Protein 1SPP (pdb70)

Organism: Sus scrofa (NCBI:txid9823)

Radius of gyration: 18.27 Å; Cα contacts (8 Å, |Δi|>4): 604; chains: 2; bounding box: 43×52×34 Å

CATH classification: 2.60.120.290

InterPro domains:
  IPR000124 Spermadhesin [PS00985] (30-54)
  IPR000124 Spermadhesin [PS00986] (74-95)
  IPR000859 CUB domain [PF00431] (30-127)
  IPR000859 CUB domain [PS01180] (30-130)
  IPR000859 CUB domain [SM00042] (30-130)
  IPR000859 CUB domain [cd00041] (30-127)
  IPR035914 Spermadhesin, CUB domain superfamily [G3DSA:2.60.120.290] (25-133)
  IPR035914 Spermadhesin, CUB domain superfamily [SSF49854] (27-128)

B-factor: mean 31.68, std 13.02, range [10.6, 122.76]

Nearest PDB structures (foldseek):
  1spp-assembly1_A  TM=1.009E+00  e=3.587E-22  Sus scrofa
  1sfp-assembly1_A-2  TM=9.540E-01  e=2.209E-13  Bos taurus
  1spp-assembly1_B  TM=9.063E-01  e=1.517E-10  Sus scrofa
  7b01-assembly1_A  TM=6.259E-01  e=1.098E-02  Escherichia coli
  7a02-assembly1_A  TM=5.955E-01  e=8.861E-03  Bacillus cereus

Structure (mmCIF, N/CA/C/O backbone):
data_1SPP
#
_entry.id   1SPP
#
_cell.length_a   96.370
_cell.length_b   96.370
_cell.length_c   71.320
_cell.angle_alpha   90.00
_cell.angle_beta   90.00
_cell.angle_gamma   120.00
#
_symmetry.space_group_name_H-M   'P 32 2 1'
#
loop_
_entity.id
_entity.type
_entity.pdbx_description
1 polymer 'MAJOR SEMINAL PLASMA GLYCOPROTEIN PSP-I'
2 polymer 'MAJOR SEMINAL PLASMA GLYCOPROTEIN PSP-II'
3 water water
#
loop_
_atom_site.group_PDB
_atom_site.id
_atom_site.type_symbol
_atom_site.label_atom_id
_atom_site.label_alt_id
_atom_site.label_comp_id
_atom_site.label_asym_id
_atom_site.label_entity_id
_atom_site.label_seq_id
_atom_site.pdbx_PDB_ins_code
_atom_site.Cartn_x
_atom_site.Cartn_y
_atom_site.Cartn_z
_atom_site.occupancy
_atom_site.B_iso_or_equiv
_atom_site.auth_seq_id
_atom_site.auth_comp_id
_atom_site.auth_asym_id
_atom_site.auth_atom_id
_atom_site.pdbx_PDB_model_num
ATOM 1 N N . LEU A 1 1 ? 46.856 42.849 27.125 1.00 25.52 4 LEU A N 1
ATOM 2 C CA . LEU A 1 1 ? 46.625 42.112 28.398 1.00 24.41 4 LEU A CA 1
ATOM 3 C C . LEU A 1 1 ? 47.947 41.706 29.047 1.00 23.54 4 LEU A C 1
ATOM 4 O O . LEU A 1 1 ? 49.005 41.847 28.439 1.00 22.64 4 LEU A O 1
ATOM 12 N N . ASP A 1 2 ? 47.870 41.232 30.290 1.00 24.12 5 ASP A N 1
ATOM 13 C CA . ASP A 1 2 ? 49.025 40.791 31.064 1.00 21.59 5 ASP A CA 1
ATOM 14 C C . ASP A 1 2 ? 49.224 39.289 30.879 1.00 25.10 5 ASP A C 1
ATOM 15 O O . ASP A 1 2 ? 48.257 38.530 30.876 1.00 24.97 5 ASP A O 1
ATOM 21 N N . TYR A 1 3 ? 50.476 38.852 30.807 1.00 25.38 6 TYR A N 1
ATOM 22 C CA . TYR A 1 3 ? 50.781 37.444 30.629 1.00 23.17 6 TYR A CA 1
ATOM 23 C C . TYR A 1 3 ? 51.794 37.025 31.670 1.00 23.23 6 TYR A C 1
ATOM 24 O O . TYR A 1 3 ? 52.721 37.771 31.979 1.00 22.75 6 TYR A O 1
ATOM 35 N N . HIS A 1 4 ? 51.573 35.849 32.250 1.00 25.71 7 HIS A N 1
ATOM 36 C CA . HIS A 1 4 ? 52.444 35.317 33.289 1.00 25.56 7 HIS A CA 1
ATOM 37 C C . HIS A 1 4 ? 52.807 33.870 33.045 1.00 24.27 7 HIS A C 1
ATOM 38 O O . HIS A 1 4 ? 53.414 33.246 33.908 1.00 25.95 7 HIS A O 1
ATOM 48 N N . ALA A 1 5 ? 52.364 33.307 31.925 1.00 22.98 8 ALA A N 1
ATOM 49 C CA . ALA A 1 5 ? 52.671 31.920 31.603 1.00 21.31 8 ALA A CA 1
ATOM 50 C C . ALA A 1 5 ? 54.066 31.779 31.011 1.00 23.38 8 ALA A C 1
ATOM 51 O O . ALA A 1 5 ? 54.706 32.754 30.629 1.00 25.54 8 ALA A O 1
ATOM 54 N N . CYS A 1 6 ? 54.538 30.550 30.923 1.00 24.14 9 CYS A N 1
ATOM 55 C CA . CYS A 1 6 ? 55.851 30.312 30.369 1.00 23.73 9 CYS A CA 1
ATOM 56 C C . CYS A 1 6 ? 55.777 30.146 28.859 1.00 25.77 9 CYS A C 1
ATOM 57 O O . CYS A 1 6 ? 55.657 29.031 28.355 1.00 25.48 9 CYS A O 1
ATOM 61 N N . GLY A 1 7 ? 55.802 31.269 28.144 1.00 25.25 10 GLY A N 1
ATOM 62 C CA . GLY A 1 7 ? 55.766 31.220 26.697 1.00 23.41 10 GLY A CA 1
ATOM 63 C C . GLY A 1 7 ? 54.393 31.115 26.074 1.00 24.97 10 GLY A C 1
ATOM 64 O O . GLY A 1 7 ? 53.375 31.247 26.754 1.00 26.45 10 GLY A O 1
ATOM 66 N N . GLY A 1 8 ? 54.368 30.911 24.763 1.00 24.28 11 GLY A N 1
ATOM 67 C CA . GLY A 1 8 ? 53.110 30.792 24.058 1.00 21.69 11 GLY A CA 1
ATOM 68 C C . GLY A 1 8 ? 53.050 31.692 22.847 1.00 23.65 11 GLY A C 1
ATOM 69 O O . GLY A 1 8 ? 53.950 32.495 22.630 1.00 25.19 11 GLY A O 1
ATOM 71 N N . ARG A 1 9 ? 52.031 31.506 22.018 1.00 23.83 12 ARG A N 1
ATOM 72 C CA . ARG A 1 9 ? 51.848 32.335 20.846 1.00 26.57 12 ARG A CA 1
ATOM 73 C C . ARG A 1 9 ? 50.830 33.369 21.267 1.00 26.23 12 ARG A C 1
ATOM 74 O O . ARG A 1 9 ? 49.667 33.045 21.472 1.00 26.25 12 ARG A O 1
ATOM 88 N N . LEU A 1 10 ? 51.280 34.606 21.430 1.00 24.91 13 LEU A N 1
ATOM 89 C CA . LEU A 1 10 ? 50.418 35.691 21.860 1.00 22.11 13 LEU A CA 1
ATOM 90 C C . LEU A 1 10 ? 50.004 36.567 20.694 1.00 23.71 13 LEU A C 1
ATOM 91 O O . LEU A 1 10 ? 50.773 36.771 19.765 1.00 29.27 13 LEU A O 1
ATOM 97 N N . THR A 1 11 ? 48.774 37.052 20.728 1.00 24.11 14 THR A N 1
ATOM 98 C CA . THR A 1 11 ? 48.248 37.935 19.688 1.00 27.90 14 THR A CA 1
ATOM 99 C C . THR A 1 11 ? 47.581 39.037 20.519 1.00 27.02 14 THR A C 1
ATOM 100 O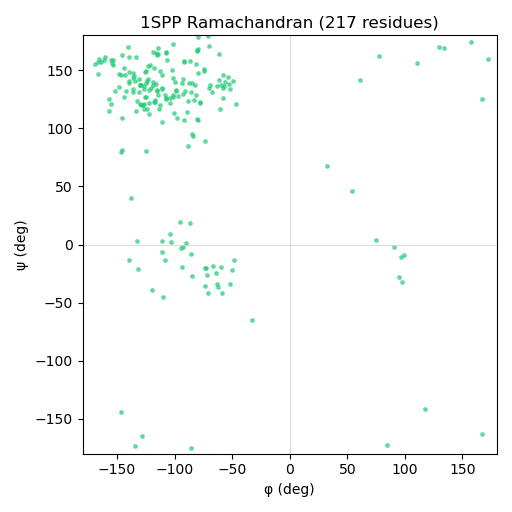 O . THR A 1 11 ? 46.608 38.776 21.223 1.00 31.60 14 THR A O 1
ATOM 106 N N . ASP A 1 12 ? 48.092 40.259 20.451 1.00 25.66 15 ASP A N 1
ATOM 107 C CA . ASP A 1 12 ? 47.552 41.334 21.271 1.00 21.33 15 ASP A CA 1
ATOM 108 C C . ASP A 1 12 ? 48.076 42.663 20.770 1.00 23.60 15 ASP A C 1
ATOM 109 O O . ASP A 1 12 ? 49.206 42.746 20.299 1.00 26.80 15 ASP A O 1
ATOM 115 N N . ASP A 1 13 ? 47.262 43.704 20.876 1.00 21.78 16 ASP A N 1
ATOM 116 C CA . ASP A 1 13 ? 47.686 45.022 20.439 1.00 20.70 16 ASP A CA 1
ATOM 117 C C . ASP A 1 13 ? 48.680 45.603 21.417 1.00 20.91 16 ASP A C 1
ATOM 118 O O . ASP A 1 13 ? 49.596 46.312 21.024 1.00 22.89 16 ASP A O 1
ATOM 124 N N . TYR A 1 14 ? 48.471 45.318 22.696 1.00 18.85 17 TYR A N 1
ATOM 125 C CA . TYR A 1 14 ? 49.319 45.809 23.765 1.00 17.52 17 TYR A CA 1
ATOM 126 C C . TYR A 1 14 ? 49.374 44.729 24.826 1.00 17.66 17 TYR A C 1
ATOM 127 O O . TYR A 1 14 ? 48.384 44.489 25.524 1.00 17.18 17 TYR A O 1
ATOM 138 N N . GLY A 1 15 ? 50.524 44.079 24.950 1.00 15.89 18 GLY A N 1
ATOM 139 C CA . GLY A 1 15 ? 50.672 43.029 25.945 1.00 16.61 18 GLY A CA 1
ATOM 140 C C . GLY A 1 15 ? 51.858 43.269 26.858 1.00 17.74 18 GLY A C 1
ATOM 141 O O . GLY A 1 15 ? 52.833 43.892 26.449 1.00 20.85 18 GLY A O 1
ATOM 143 N N . THR A 1 16 ? 51.754 42.838 28.110 1.00 17.39 19 THR A N 1
ATOM 144 C CA . THR A 1 16 ? 52.846 42.992 29.061 1.00 17.16 19 THR A CA 1
ATOM 145 C C . THR A 1 16 ? 53.133 41.611 29.633 1.00 17.44 19 THR A C 1
ATOM 146 O O . THR A 1 16 ? 52.266 40.974 30.227 1.00 21.82 19 THR A O 1
ATOM 152 N N . ILE A 1 17 ? 54.333 41.123 29.366 1.00 17.29 20 ILE A N 1
ATOM 153 C CA . ILE A 1 17 ? 54.774 39.825 29.828 1.00 16.74 20 ILE A CA 1
ATOM 154 C C . ILE A 1 17 ? 55.487 40.039 31.144 1.00 18.13 20 ILE A C 1
ATOM 155 O O . ILE A 1 17 ? 56.348 40.910 31.243 1.00 19.32 20 ILE A O 1
ATOM 161 N N . PHE A 1 18 ? 55.106 39.270 32.160 1.00 22.69 21 PHE A N 1
ATOM 162 C CA . PHE A 1 18 ? 55.727 39.366 33.480 1.00 21.08 21 PHE A CA 1
ATOM 163 C C . PHE A 1 18 ? 56.446 38.078 33.813 1.00 24.34 21 PHE A C 1
ATOM 164 O O . PHE A 1 18 ? 56.189 37.036 33.203 1.00 27.95 21 PHE A O 1
ATOM 173 N N . THR A 1 19 ? 57.323 38.153 34.808 1.00 22.47 22 THR A N 1
ATOM 174 C CA . THR A 1 19 ? 58.095 37.011 35.270 1.00 21.51 22 THR A CA 1
ATOM 175 C C . THR A 1 19 ? 57.262 35.735 35.472 1.00 22.50 22 THR A C 1
ATOM 176 O O . THR A 1 19 ? 56.290 35.728 36.235 1.00 23.32 22 THR A O 1
ATOM 182 N N . TYR A 1 20 ? 57.615 34.674 34.754 1.00 23.18 23 TYR A N 1
ATOM 183 C CA . TYR A 1 20 ? 56.942 33.398 34.927 1.00 22.52 23 TYR A CA 1
ATOM 184 C C . TYR A 1 20 ? 57.640 32.844 36.160 1.00 23.70 23 TYR A C 1
ATOM 185 O O . TYR A 1 20 ? 58.869 32.812 36.209 1.00 22.91 23 TYR A O 1
ATOM 196 N N . LYS A 1 21 ? 56.869 32.421 37.157 1.00 26.37 24 LYS A N 1
ATOM 197 C CA . LYS A 1 21 ? 57.453 31.911 38.397 1.00 29.62 24 LYS A CA 1
ATOM 198 C C . LYS A 1 21 ? 57.458 30.392 38.583 1.00 29.54 24 LYS A C 1
ATOM 199 O O . LYS A 1 21 ? 57.915 29.897 39.617 1.00 29.61 24 LYS A O 1
ATOM 209 N N . GLY A 1 22 ? 56.963 29.669 37.579 1.00 28.19 25 GLY A N 1
ATOM 210 C CA . GLY A 1 22 ? 56.915 28.222 37.630 1.00 26.39 25 GLY A CA 1
ATOM 211 C C . GLY A 1 22 ? 58.279 27.560 37.517 1.00 27.27 25 GLY A C 1
ATOM 212 O O . GLY A 1 22 ? 59.288 28.247 37.325 1.00 27.22 25 GLY A O 1
ATOM 214 N N . PRO A 1 23 ? 58.329 26.215 37.573 1.00 26.56 26 PRO A N 1
ATOM 215 C CA . PRO A 1 23 ? 59.543 25.393 37.496 1.00 26.06 26 PRO A CA 1
ATOM 216 C C . PRO A 1 23 ? 60.336 25.344 36.199 1.00 27.14 26 PRO A C 1
ATOM 217 O O . PRO A 1 23 ? 61.486 24.909 36.224 1.00 30.30 26 PRO A O 1
ATOM 221 N N . LYS A 1 24 ? 59.738 25.737 35.071 1.00 26.70 27 LYS A N 1
ATOM 222 C CA . LYS A 1 24 ? 60.460 25.736 33.795 1.00 22.89 27 LYS A CA 1
ATOM 223 C C . LYS A 1 24 ? 61.549 26.815 33.781 1.00 23.99 27 LYS A C 1
ATOM 224 O O . LYS A 1 24 ? 61.311 27.944 34.204 1.00 25.19 27 LYS A O 1
ATOM 234 N N . THR A 1 25 ? 62.729 26.467 33.272 1.00 24.00 28 THR A N 1
ATOM 235 C CA . THR A 1 25 ? 63.868 27.385 33.209 1.00 26.11 28 THR A CA 1
ATOM 236 C C . THR A 1 25 ? 64.029 28.149 31.882 1.00 28.01 28 THR A C 1
ATOM 237 O O . THR A 1 25 ? 64.929 28.984 31.752 1.00 29.94 28 THR A O 1
ATOM 243 N N . GLU A 1 26 ? 63.164 27.867 30.908 1.00 26.09 29 GLU A N 1
ATOM 244 C CA . GLU A 1 26 ? 63.229 28.518 29.611 1.00 24.80 29 GLU A CA 1
ATOM 245 C C . GLU A 1 26 ? 61.821 28.740 29.097 1.00 26.84 29 GLU A C 1
ATOM 246 O O . GLU A 1 26 ? 61.031 27.795 29.045 1.00 28.29 29 GLU A O 1
ATOM 253 N N . CYS A 1 27 ? 61.503 29.979 28.720 1.00 26.52 30 CYS A N 1
ATOM 254 C CA . CYS A 1 27 ? 60.174 30.328 28.206 1.00 22.11 30 CYS A CA 1
ATOM 255 C C . CYS A 1 27 ? 60.347 31.097 26.919 1.00 21.51 30 CYS A C 1
ATOM 256 O O . CYS A 1 27 ? 61.234 31.941 26.818 1.00 25.08 30 CYS A O 1
ATOM 260 N N . VAL A 1 28 ? 59.537 30.778 25.919 1.00 20.91 31 VAL A N 1
ATOM 261 C CA . VAL A 1 28 ? 59.633 31.452 24.635 1.00 23.36 31 VAL A CA 1
ATOM 262 C C . VAL A 1 28 ? 58.246 31.922 24.196 1.00 21.80 31 VAL A C 1
ATOM 263 O O . VAL A 1 28 ? 57.301 31.136 24.136 1.00 24.53 31 VAL A O 1
ATOM 268 N N . TRP A 1 29 ? 58.106 33.226 23.995 1.00 20.45 32 TRP A N 1
ATOM 269 C CA . TRP A 1 29 ? 56.841 33.820 23.586 1.00 19.46 32 TRP A CA 1
ATOM 270 C C . TRP A 1 29 ? 56.951 34.235 22.132 1.00 24.77 32 TRP A C 1
ATOM 271 O O . TRP A 1 29 ? 57.889 34.946 21.763 1.00 26.82 32 TRP A O 1
ATOM 284 N N . THR A 1 30 ? 56.020 33.772 21.302 1.00 26.42 33 THR A N 1
ATOM 285 C CA . THR A 1 30 ? 55.998 34.127 19.886 1.00 25.80 33 THR A CA 1
ATOM 286 C C . THR A 1 30 ? 54.872 35.140 19.758 1.00 27.80 33 THR A C 1
ATOM 287 O O . THR A 1 30 ? 53.725 34.856 20.100 1.00 30.57 33 THR A O 1
ATOM 293 N N . LEU A 1 31 ? 55.207 36.324 19.270 1.00 27.87 34 LEU A N 1
ATOM 294 C CA . LEU A 1 31 ? 54.249 37.407 19.160 1.00 24.24 34 LEU A CA 1
ATOM 295 C C . LEU A 1 31 ? 53.700 37.525 17.756 1.00 26.50 34 LEU A C 1
ATOM 296 O O . LEU A 1 31 ? 54.446 37.497 16.783 1.00 26.43 34 LEU A O 1
ATOM 302 N N . GLN A 1 32 ? 52.382 37.621 17.660 1.00 27.54 35 GLN A N 1
ATOM 303 C CA . GLN A 1 32 ? 51.705 37.731 16.382 1.00 29.46 35 GLN A CA 1
ATOM 304 C C . GLN A 1 32 ? 50.961 39.041 16.293 1.00 27.48 35 GLN A C 1
ATOM 305 O O . GLN A 1 32 ? 50.441 39.547 17.285 1.00 27.55 35 GLN A O 1
ATOM 314 N N . VAL A 1 33 ? 50.816 39.519 15.068 1.00 27.75 36 VAL A N 1
ATOM 315 C CA . VAL A 1 33 ? 50.146 40.771 14.799 1.00 25.90 36 VAL A CA 1
ATOM 316 C C . VAL A 1 33 ? 49.650 40.646 13.362 1.00 28.48 36 VAL A C 1
ATOM 317 O O . VAL A 1 33 ? 50.106 39.769 12.621 1.00 28.57 36 VAL A O 1
ATOM 322 N N . ASP A 1 34 ? 48.654 41.451 13.007 1.00 30.58 37 ASP A N 1
ATOM 323 C CA . ASP A 1 34 ? 48.105 41.498 11.653 1.00 30.36 37 ASP A CA 1
ATOM 324 C C . ASP A 1 34 ? 49.333 41.926 10.854 1.00 32.64 37 ASP A C 1
ATOM 325 O O . ASP A 1 34 ? 49.861 43.014 11.050 1.00 35.00 37 ASP A O 1
ATOM 331 N N . PRO A 1 35 ? 49.801 41.077 9.939 1.00 35.50 38 PRO A N 1
ATOM 332 C CA . PRO A 1 35 ? 50.981 41.326 9.098 1.00 34.62 38 PRO A CA 1
ATOM 333 C C . PRO A 1 35 ? 51.075 42.679 8.394 1.00 33.74 38 PRO A C 1
ATOM 334 O O . PRO A 1 35 ? 52.120 43.036 7.850 1.00 35.77 38 PRO A O 1
ATOM 338 N N . LYS A 1 36 ? 49.976 43.414 8.371 1.00 31.47 39 LYS A N 1
ATOM 339 C CA . LYS A 1 36 ? 49.954 44.715 7.738 1.00 32.04 39 LYS A CA 1
ATOM 340 C C . LYS A 1 36 ? 50.737 45.679 8.629 1.00 33.75 39 LYS A C 1
ATOM 341 O O . LYS A 1 36 ? 51.208 46.711 8.168 1.00 39.35 39 LYS A O 1
ATOM 351 N N . TYR A 1 37 ? 50.890 45.321 9.902 1.00 31.42 40 TYR A N 1
ATOM 352 C CA . TYR A 1 37 ? 51.585 46.151 10.872 1.00 26.33 40 TYR A CA 1
ATOM 353 C C . TYR A 1 37 ? 52.840 45.493 11.403 1.00 26.63 40 TYR A C 1
ATOM 354 O O . TYR A 1 37 ? 53.035 44.284 11.250 1.00 27.49 40 TYR A O 1
ATOM 365 N N . LYS A 1 38 ? 53.686 46.299 12.038 1.00 25.95 41 LYS A N 1
ATOM 366 C CA . LYS A 1 38 ? 54.926 45.827 12.649 1.00 24.79 41 LYS A CA 1
ATOM 367 C C . LYS A 1 38 ? 54.742 45.820 14.169 1.00 23.53 41 LYS A C 1
ATOM 368 O O . LYS A 1 38 ? 53.815 46.457 14.686 1.00 22.27 41 LYS A O 1
ATOM 378 N N . LEU A 1 39 ? 55.568 45.035 14.864 1.00 21.33 42 LEU A N 1
ATOM 379 C CA . LEU A 1 39 ? 55.545 44.932 16.320 1.00 23.26 42 LEU A CA 1
ATOM 380 C C . LEU A 1 39 ? 56.634 45.784 16.920 1.00 22.83 42 LEU A C 1
ATOM 381 O O . LEU A 1 39 ? 57.756 45.792 16.434 1.00 25.72 42 LEU A O 1
ATOM 387 N N . LEU A 1 40 ? 56.312 46.442 18.021 1.00 22.96 43 LEU A N 1
ATOM 388 C CA . LEU A 1 40 ? 57.267 47.261 18.746 1.00 21.44 43 LEU A CA 1
ATOM 389 C C . LEU A 1 40 ? 57.468 46.546 20.089 1.00 21.12 43 LEU A C 1
ATOM 390 O O . LEU A 1 40 ? 56.508 46.312 20.820 1.00 22.51 43 LEU A O 1
ATOM 396 N N . VAL A 1 41 ? 58.681 46.077 20.354 1.00 21.08 44 VAL A N 1
ATOM 397 C CA . VAL A 1 41 ? 58.984 45.399 21.615 1.00 18.45 44 VAL A CA 1
ATOM 398 C C . VAL A 1 41 ? 59.855 46.333 22.470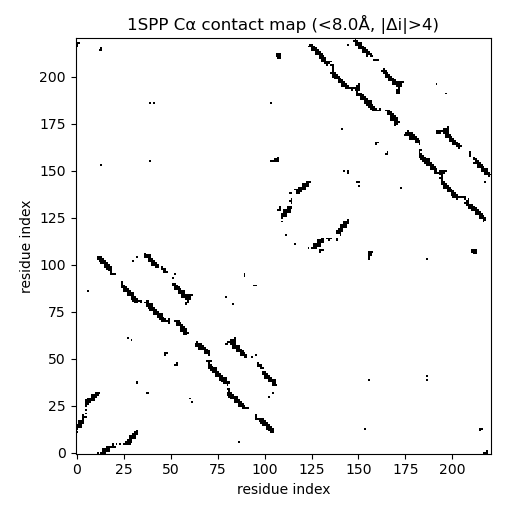 1.00 19.11 44 VAL A C 1
ATOM 399 O O . VAL A 1 41 ? 60.858 46.883 21.992 1.00 18.60 44 VAL A O 1
ATOM 404 N N . SER A 1 42 ? 59.437 46.535 23.717 1.00 15.26 45 SER A N 1
ATOM 405 C CA . SER A 1 42 ? 60.126 47.394 24.653 1.00 12.83 45 SER A CA 1
ATOM 406 C C . SER A 1 42 ? 60.444 46.662 25.939 1.00 15.74 45 SER A C 1
ATOM 407 O O . SER A 1 42 ? 59.577 46.066 26.570 1.00 18.45 45 SER A O 1
ATOM 412 N N . ILE A 1 43 ? 61.711 46.698 26.316 1.00 16.72 46 ILE A N 1
ATOM 413 C CA . ILE A 1 43 ? 62.179 46.059 27.528 1.00 15.13 46 ILE A CA 1
ATOM 414 C C . ILE A 1 43 ? 62.880 47.158 28.303 1.00 17.82 46 ILE A C 1
ATOM 415 O O . ILE A 1 43 ? 64.093 47.326 28.197 1.00 18.96 46 ILE A O 1
ATOM 421 N N . PRO A 1 44 ? 62.103 48.001 28.999 1.00 19.50 47 PRO A N 1
ATOM 422 C CA . PRO A 1 44 ? 62.676 49.098 29.776 1.00 23.81 47 PRO A CA 1
ATOM 423 C C . PRO A 1 44 ? 63.321 48.614 31.054 1.00 27.21 47 PRO A C 1
ATOM 424 O O . PRO A 1 44 ? 62.921 47.594 31.613 1.00 31.61 47 PRO A O 1
ATOM 428 N N . THR A 1 45 ? 64.355 49.324 31.478 1.00 29.18 48 THR A N 1
ATOM 429 C CA . THR A 1 45 ? 65.062 49.028 32.718 1.00 35.28 48 THR A CA 1
ATOM 430 C C . THR A 1 45 ? 65.132 47.542 33.117 1.00 34.13 48 THR A C 1
ATOM 431 O O . THR A 1 45 ? 64.502 47.109 34.084 1.00 37.93 48 THR A O 1
ATOM 437 N N . LEU A 1 46 ? 65.867 46.762 32.341 1.00 31.64 49 LEU A N 1
ATOM 438 C CA . LEU A 1 46 ? 66.037 45.347 32.618 1.00 28.94 49 LEU A CA 1
ATOM 439 C C . LEU A 1 46 ? 67.147 45.174 33.681 1.00 29.27 49 LEU A C 1
ATOM 440 O O . LEU A 1 46 ? 68.181 45.856 33.635 1.00 26.75 49 LEU A O 1
ATOM 446 N N . ASN A 1 47 ? 66.927 44.288 34.646 1.00 28.86 50 ASN A N 1
ATOM 447 C CA . ASN A 1 47 ? 67.922 44.044 35.687 1.00 30.14 50 ASN A CA 1
ATOM 448 C C . ASN A 1 47 ? 67.912 42.594 36.153 1.00 30.16 50 ASN A C 1
ATOM 449 O O . ASN A 1 47 ? 67.347 42.265 37.200 1.00 31.97 50 ASN A O 1
ATOM 457 N N . LEU A 1 48 ? 68.539 41.730 35.371 1.00 26.05 51 LEU A N 1
ATOM 458 C CA . LEU A 1 48 ? 68.606 40.313 35.684 1.00 26.74 51 LEU A CA 1
ATOM 459 C C . LEU A 1 48 ? 69.981 40.010 36.266 1.00 26.36 51 LEU A C 1
ATOM 460 O O . LEU A 1 48 ? 70.844 40.888 36.309 1.00 27.84 51 LEU A O 1
ATOM 466 N N . THR A 1 49 ? 70.172 38.783 36.748 1.00 27.05 52 THR A N 1
ATOM 467 C CA . THR A 1 49 ? 71.467 38.370 37.285 1.00 26.00 52 THR A CA 1
ATOM 468 C C . THR A 1 49 ? 72.304 37.904 36.105 1.00 24.21 52 THR A C 1
ATOM 469 O O . THR A 1 49 ? 72.171 36.768 35.638 1.00 23.88 52 THR A O 1
ATOM 475 N N . CYS A 1 50 ? 73.113 38.814 35.580 1.00 26.77 53 CYS A N 1
ATOM 476 C CA . CYS A 1 50 ? 73.984 38.505 34.459 1.00 26.90 53 CYS A CA 1
ATOM 477 C C . CYS A 1 50 ? 74.785 37.256 34.787 1.00 27.13 53 CYS A C 1
ATOM 478 O O . CYS A 1 50 ? 75.284 37.098 35.901 1.00 32.11 53 CYS A O 1
ATOM 482 N N . GLY A 1 51 ? 74.857 36.336 33.841 1.00 27.51 54 GLY A N 1
ATOM 483 C CA . GLY A 1 51 ? 75.584 35.116 34.099 1.00 28.06 54 GLY A CA 1
ATOM 484 C C . GLY A 1 51 ? 74.645 34.001 34.508 1.00 31.28 54 GLY A C 1
ATOM 485 O O . GLY A 1 51 ? 74.925 32.845 34.215 1.00 35.76 54 GLY A O 1
ATOM 487 N N . LYS A 1 52 ? 73.546 34.325 35.187 1.00 30.77 55 LYS A N 1
ATOM 488 C CA . LYS A 1 52 ? 72.594 33.294 35.585 1.00 29.71 55 LYS A CA 1
ATOM 489 C C . LYS A 1 52 ? 71.290 33.337 34.799 1.00 28.09 55 LYS A C 1
ATOM 490 O O . LYS A 1 52 ? 70.495 32.401 34.874 1.00 28.94 55 LYS A O 1
ATOM 500 N N . GLU A 1 53 ? 71.052 34.420 34.063 1.00 26.39 56 GLU A N 1
ATOM 501 C CA . GLU A 1 53 ? 69.819 34.542 33.286 1.00 24.44 56 GLU A CA 1
ATOM 502 C C . GLU A 1 53 ? 69.881 35.633 32.215 1.00 24.31 56 GLU A C 1
ATOM 503 O O . GLU A 1 53 ? 70.693 36.556 32.307 1.00 25.04 56 GLU A O 1
ATOM 510 N N . TYR A 1 54 ? 69.037 35.513 31.190 1.00 21.22 57 TYR A N 1
ATOM 511 C CA . TYR A 1 54 ? 69.018 36.484 30.104 1.00 21.12 57 TYR A CA 1
ATOM 512 C C . TYR A 1 54 ? 67.728 36.444 29.310 1.00 20.93 57 TYR A C 1
ATOM 513 O O . TYR A 1 54 ? 66.986 35.456 29.372 1.00 20.02 57 TYR A O 1
ATOM 524 N N . VAL A 1 55 ? 67.488 37.534 28.575 1.00 20.53 58 VAL A N 1
ATOM 525 C CA . VAL A 1 55 ? 66.338 37.704 27.687 1.00 16.99 58 VAL A CA 1
ATOM 526 C C . VAL A 1 55 ? 66.992 37.804 26.313 1.00 17.59 58 VAL A C 1
ATOM 527 O O . VAL A 1 55 ? 68.000 38.492 26.141 1.00 18.04 58 VAL A O 1
ATOM 532 N N . GLU A 1 56 ? 66.447 37.068 25.358 1.00 15.38 59 GLU A N 1
ATOM 533 C CA . GLU A 1 56 ? 66.966 37.037 24.014 1.00 17.89 59 GLU A CA 1
ATOM 534 C C . GLU A 1 56 ? 65.841 37.362 23.043 1.00 19.34 59 GLU A C 1
ATOM 535 O O . GLU A 1 56 ? 64.715 36.911 23.232 1.00 20.80 59 GLU A O 1
ATOM 542 N N . VAL A 1 57 ? 66.134 38.202 22.054 1.00 20.82 60 VAL A N 1
ATOM 543 C CA . VAL A 1 57 ? 65.161 38.608 21.033 1.00 20.97 60 VAL A CA 1
ATOM 544 C C . VAL A 1 57 ? 65.518 37.928 19.703 1.00 21.28 60 VAL A C 1
ATOM 545 O O . VAL A 1 57 ? 66.656 38.032 19.233 1.00 19.50 60 VAL A O 1
ATOM 550 N N . LEU A 1 58 ? 64.562 37.206 19.121 1.00 22.53 61 LEU A N 1
ATOM 551 C CA . LEU A 1 58 ? 64.777 36.513 17.846 1.00 24.02 61 LEU A CA 1
ATOM 552 C C . LEU A 1 58 ? 63.967 37.154 16.719 1.00 22.59 61 LEU A C 1
ATOM 553 O O . LEU A 1 58 ? 62.849 37.627 16.914 1.00 21.49 61 LEU A O 1
ATOM 559 N N . GLU A 1 59 ? 64.538 37.147 15.528 1.00 25.81 62 GLU A N 1
ATOM 560 C CA . GLU A 1 59 ? 63.897 37.739 14.374 1.00 29.66 62 GLU A CA 1
ATOM 561 C C . GLU A 1 59 ? 62.585 37.045 14.004 1.00 30.34 62 GLU A C 1
ATOM 562 O O . GLU A 1 59 ? 61.644 37.684 13.532 1.00 33.59 62 GLU A O 1
ATOM 569 N N . GLY A 1 60 ? 62.521 35.742 14.217 1.00 29.84 63 GLY A N 1
ATOM 570 C CA . GLY A 1 60 ? 61.323 35.008 13.885 1.00 30.23 63 GLY A CA 1
ATOM 571 C C . GLY A 1 60 ?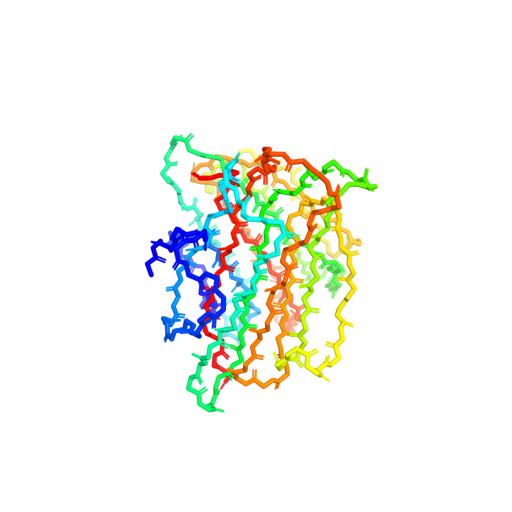 61.162 33.898 14.888 1.00 34.34 63 GLY A C 1
ATOM 572 O O . GLY A 1 60 ? 61.532 34.058 16.050 1.00 36.12 63 GLY A O 1
ATOM 574 N N . ALA A 1 61 ? 60.663 32.756 14.432 1.00 39.72 64 ALA A N 1
ATOM 575 C CA . ALA A 1 61 ? 60.452 31.607 15.303 1.00 42.27 64 ALA A CA 1
ATOM 576 C C . ALA A 1 61 ? 61.768 31.130 15.908 1.00 43.18 64 ALA A C 1
ATOM 577 O O . ALA A 1 61 ? 62.849 31.518 15.455 1.00 44.27 64 ALA A O 1
ATOM 580 N N . PRO A 1 62 ? 61.698 30.311 16.967 1.00 42.94 65 PRO A N 1
ATOM 581 C CA . PRO A 1 62 ? 62.926 29.814 17.592 1.00 43.88 65 PRO A CA 1
ATOM 582 C C . PRO A 1 62 ? 63.824 29.181 16.534 1.00 45.13 65 PRO A C 1
ATOM 583 O O . PRO A 1 62 ? 63.355 28.493 15.627 1.00 46.72 65 PRO A O 1
ATOM 587 N N . GLY A 1 63 ? 65.114 29.448 16.627 1.00 48.03 66 GLY A N 1
ATOM 588 C CA . GLY A 1 63 ? 66.025 28.920 15.636 1.00 45.68 66 GLY A CA 1
ATOM 589 C C . GLY A 1 63 ? 66.286 29.981 14.580 1.00 47.16 66 GLY A C 1
ATOM 590 O O . GLY A 1 63 ? 67.164 29.812 13.731 1.00 50.52 66 GLY A O 1
ATOM 592 N N . SER A 1 64 ? 65.514 31.065 14.599 1.00 43.21 67 SER A N 1
ATOM 593 C CA . SER A 1 64 ? 65.731 32.133 13.640 1.00 37.37 67 SER A CA 1
ATOM 594 C C . SER A 1 64 ? 66.905 32.985 14.128 1.00 35.97 67 SER A C 1
ATOM 595 O O . SER A 1 64 ? 67.482 32.731 15.191 1.00 35.34 67 SER A O 1
ATOM 600 N N . LYS A 1 65 ? 67.254 33.994 13.344 1.00 34.59 68 LYS A N 1
ATOM 601 C CA . LYS A 1 65 ? 68.352 34.880 13.677 1.00 32.09 68 LYS A CA 1
ATOM 602 C C . LYS A 1 65 ? 68.167 35.575 15.033 1.00 28.76 68 LYS A C 1
ATOM 603 O O . LYS A 1 65 ? 67.141 36.194 15.296 1.00 27.84 68 LYS A O 1
ATOM 613 N N . SER A 1 66 ? 69.163 35.432 15.895 1.00 25.64 69 SER A N 1
ATOM 614 C CA . SER A 1 66 ? 69.150 36.052 17.205 1.00 25.10 69 SER A CA 1
ATOM 615 C C . SER A 1 66 ? 69.634 37.490 17.066 1.00 25.22 69 SER A C 1
ATOM 616 O O . SER A 1 66 ? 70.712 37.747 16.540 1.00 29.97 69 SER A O 1
ATOM 621 N N . LEU A 1 67 ? 68.819 38.423 17.531 1.00 23.68 70 LEU A N 1
ATOM 622 C CA . LEU A 1 67 ? 69.149 39.827 17.467 1.00 19.34 70 LEU A CA 1
ATOM 623 C C . LEU A 1 67 ? 70.008 40.300 18.637 1.00 18.12 70 LEU A C 1
ATOM 624 O O . LEU A 1 67 ? 70.753 41.275 18.499 1.00 19.86 70 LEU A O 1
ATOM 630 N N . GLY A 1 68 ? 69.902 39.626 19.7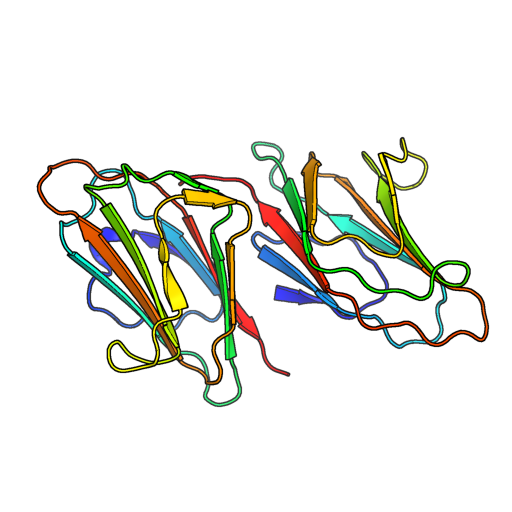83 1.00 19.12 71 GLY A N 1
ATOM 631 C CA . GLY A 1 68 ? 70.682 40.003 20.954 1.00 16.33 71 GLY A CA 1
ATOM 632 C C . GLY A 1 68 ? 70.276 39.242 22.201 1.00 17.31 71 GLY A C 1
ATOM 633 O O . GLY A 1 68 ? 69.192 38.675 22.225 1.00 18.74 71 GLY A O 1
ATOM 635 N N . LYS A 1 69 ? 71.162 39.199 23.200 1.00 18.75 72 LYS A N 1
ATOM 636 C CA . LYS A 1 69 ? 70.949 38.533 24.496 1.00 19.29 72 LYS A CA 1
ATOM 637 C C . LYS A 1 69 ? 71.358 39.555 25.528 1.00 20.81 72 LYS A C 1
ATOM 638 O O . LYS A 1 69 ? 72.437 40.126 25.409 1.00 22.64 72 LYS A O 1
ATOM 648 N N . PHE A 1 70 ? 70.533 39.785 26.544 1.00 24.68 73 PHE A N 1
ATOM 649 C CA . PHE A 1 70 ? 70.874 40.772 27.574 1.00 25.53 73 PHE A CA 1
ATOM 650 C C . PHE A 1 70 ? 70.387 40.393 28.959 1.00 24.30 73 PHE A C 1
ATOM 651 O O . PHE A 1 70 ? 69.534 39.515 29.117 1.00 24.34 73 PHE A O 1
ATOM 660 N N . CYS A 1 71 ? 70.959 41.053 29.962 1.00 23.91 74 CYS A N 1
ATOM 661 C CA . CYS A 1 71 ? 70.581 40.852 31.356 1.00 22.91 74 CYS A CA 1
ATOM 662 C C . CYS A 1 71 ? 70.348 42.208 32.035 1.00 22.94 74 CYS A C 1
ATOM 663 O O . CYS A 1 71 ? 69.642 42.280 33.029 1.00 22.72 74 CYS A O 1
ATOM 667 N N . GLU A 1 72 ? 70.908 43.277 31.465 1.00 26.54 75 GLU A N 1
ATOM 668 C CA . GLU A 1 72 ? 70.726 44.658 31.952 1.00 34.18 75 GLU A CA 1
ATOM 669 C C . GLU A 1 72 ? 70.671 45.610 30.741 1.00 40.19 75 GLU A C 1
ATOM 670 O O . GLU A 1 72 ? 71.245 45.306 29.686 1.00 45.24 75 GLU A O 1
ATOM 677 N N . GLY A 1 73 ? 69.968 46.738 30.878 1.00 40.63 76 GLY A N 1
ATOM 678 C CA . GLY A 1 73 ? 69.852 47.699 29.788 1.00 36.95 76 GLY A CA 1
ATOM 679 C C . GLY A 1 73 ? 68.760 48.688 30.122 1.00 36.98 76 GLY A C 1
ATOM 680 O O . GLY A 1 73 ? 67.630 48.285 30.394 1.00 38.53 76 GLY A O 1
ATOM 682 N N . LEU A 1 74 ? 69.090 49.978 30.103 1.00 38.01 77 LEU A N 1
ATOM 683 C CA . LEU A 1 74 ? 68.132 51.043 30.446 1.00 35.01 77 LEU A CA 1
ATOM 684 C C . LEU A 1 74 ? 66.907 51.013 29.547 1.00 31.95 77 LEU A C 1
ATOM 685 O O . LEU A 1 74 ? 65.771 51.147 30.005 1.00 29.29 77 LEU A O 1
ATOM 691 N N . SER A 1 75 ? 67.143 50.795 28.268 1.00 28.16 78 SER A N 1
ATOM 692 C CA . SER A 1 75 ? 66.059 50.738 27.331 1.00 28.87 78 SER A CA 1
ATOM 693 C C . SER A 1 75 ? 66.487 49.952 26.115 1.00 28.71 78 SER A C 1
ATOM 694 O O . SER A 1 75 ? 67.544 50.208 25.541 1.00 30.54 78 SER A O 1
ATOM 699 N N . ILE A 1 76 ? 65.708 48.932 25.790 1.00 26.41 79 ILE A N 1
ATOM 700 C CA . ILE A 1 76 ? 65.954 48.141 24.607 1.00 23.10 79 ILE A CA 1
ATOM 701 C C . ILE A 1 76 ? 64.671 48.255 23.816 1.00 22.60 79 ILE A C 1
ATOM 702 O O . ILE A 1 76 ? 63.598 47.965 24.330 1.00 24.51 79 ILE A O 1
ATOM 708 N N . LEU A 1 77 ? 64.764 48.746 22.593 1.00 20.82 80 LEU A N 1
ATOM 709 C CA . LEU A 1 77 ? 63.581 48.893 21.781 1.00 21.38 80 LEU A CA 1
ATOM 710 C C . LEU A 1 77 ? 63.822 48.190 20.478 1.00 20.36 80 LEU A C 1
ATOM 711 O O . LEU A 1 77 ? 64.884 48.342 19.876 1.00 22.17 80 LEU A O 1
ATOM 717 N N . ASN A 1 78 ? 62.842 47.406 20.049 1.00 21.80 81 ASN A N 1
ATOM 718 C CA . ASN A 1 78 ? 62.931 46.674 18.794 1.00 23.99 81 ASN A CA 1
ATOM 719 C C . ASN A 1 78 ? 61.631 46.783 18.019 1.00 24.09 81 ASN A C 1
ATOM 720 O O . ASN A 1 78 ? 60.570 46.920 18.608 1.00 26.12 81 ASN A O 1
ATOM 728 N N . ARG A 1 79 ? 61.731 46.790 16.694 1.00 26.16 82 ARG A N 1
ATOM 729 C CA . ARG A 1 79 ? 60.567 46.833 15.813 1.00 26.69 82 ARG A CA 1
ATOM 730 C C . ARG A 1 79 ? 60.714 45.604 14.919 1.00 26.04 82 ARG A C 1
ATOM 731 O O . ARG A 1 79 ? 61.713 45.461 14.232 1.00 28.20 82 ARG A O 1
ATOM 745 N N . GLY A 1 80 ? 59.783 44.666 15.010 1.00 27.08 83 GLY A N 1
ATOM 746 C CA . GLY A 1 80 ? 59.878 43.471 14.201 1.00 28.01 83 GLY A CA 1
ATOM 747 C C . GLY A 1 80 ? 58.562 43.127 13.550 1.00 30.65 83 GLY A C 1
ATOM 748 O O . GLY A 1 80 ? 57.609 43.884 13.660 1.00 31.81 83 GLY A O 1
ATOM 750 N N . SER A 1 81 ? 58.500 41.973 12.896 1.00 31.63 84 SER A N 1
ATOM 751 C CA . SER A 1 81 ? 57.285 41.543 12.214 1.00 30.49 84 SER A CA 1
ATOM 752 C C . SER A 1 81 ? 56.624 40.410 12.972 1.00 29.00 84 SER A C 1
ATOM 753 O O . SER A 1 81 ? 57.240 39.790 13.841 1.00 26.92 84 SER A O 1
ATOM 758 N N . SER A 1 82 ? 55.373 40.136 12.622 1.00 28.40 85 SER A N 1
ATOM 759 C CA . SER A 1 82 ? 54.613 39.066 13.242 1.00 30.77 85 SER A CA 1
ATOM 760 C C . SER A 1 82 ? 55.476 37.798 13.228 1.00 29.10 85 SER A C 1
ATOM 761 O O . SER A 1 82 ? 56.227 37.565 12.281 1.00 30.95 85 SER A O 1
ATOM 766 N N . GLY A 1 83 ? 55.425 37.025 14.305 1.00 28.57 87 GLY A N 1
ATOM 767 C CA . GLY A 1 83 ? 56.201 35.802 14.368 1.00 27.42 87 GLY A CA 1
ATOM 768 C C . GLY A 1 83 ? 57.480 35.943 15.149 1.00 26.98 87 GLY A C 1
ATOM 769 O O . GLY A 1 83 ? 58.174 34.965 15.397 1.00 31.61 87 GLY A O 1
ATOM 771 N N . MET A 1 84 ? 57.808 37.173 15.503 1.00 28.45 88 MET A N 1
ATOM 772 C CA . MET A 1 84 ? 58.996 37.486 16.283 1.00 28.45 88 MET A CA 1
ATOM 773 C C . MET A 1 84 ? 58.914 36.803 17.662 1.00 27.83 88 MET A C 1
ATOM 774 O O . MET A 1 84 ? 57.821 36.694 18.224 1.00 25.94 88 MET A O 1
ATOM 780 N N . THR A 1 85 ? 60.034 36.291 18.183 1.00 27.19 89 THR A N 1
ATOM 781 C CA . THR A 1 85 ? 60.001 35.650 19.502 1.00 26.67 89 THR A CA 1
ATOM 782 C C . THR A 1 85 ? 60.960 36.223 20.572 1.00 24.87 89 THR A C 1
ATOM 783 O O . THR A 1 85 ? 62.063 36.707 20.283 1.00 21.86 89 THR A O 1
ATOM 789 N N . VAL A 1 86 ? 60.459 36.261 21.798 1.00 21.28 90 VAL A N 1
ATOM 790 C CA . VAL A 1 86 ? 61.202 36.742 22.941 1.00 20.22 90 VAL A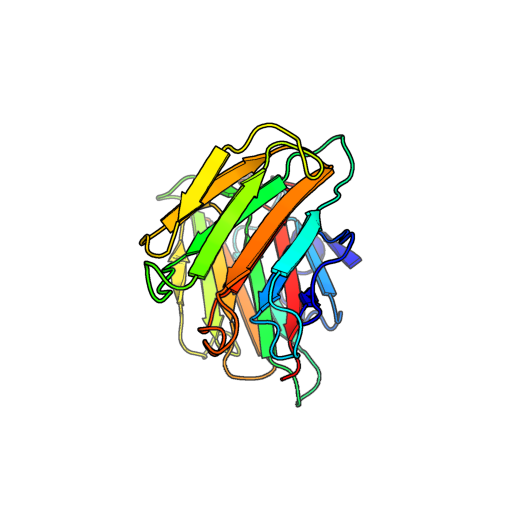 CA 1
ATOM 791 C C . VAL A 1 86 ? 61.438 35.487 23.744 1.00 20.01 90 VAL A C 1
ATOM 792 O O . VAL A 1 86 ? 60.527 34.692 23.942 1.00 19.46 90 VAL A O 1
ATOM 797 N N . LYS A 1 87 ? 62.657 35.310 24.217 1.00 21.02 91 LYS A N 1
ATOM 798 C CA . LYS A 1 87 ? 62.992 34.123 24.962 1.00 21.44 91 LYS A CA 1
ATOM 799 C C . LYS A 1 87 ? 63.653 34.477 26.265 1.00 21.44 91 LYS A C 1
ATOM 800 O O . LYS A 1 87 ? 64.476 35.377 26.317 1.00 22.97 91 LYS A O 1
ATOM 810 N N . TYR A 1 88 ? 63.259 33.786 27.327 1.00 23.72 92 TYR A N 1
ATOM 811 C CA . TYR A 1 88 ? 63.860 33.991 28.629 1.00 22.38 92 TYR A CA 1
ATOM 812 C C . TYR A 1 88 ? 64.453 32.661 29.077 1.00 23.21 92 TYR A C 1
ATOM 813 O O . TYR A 1 88 ? 63.799 31.621 28.967 1.00 22.22 92 TYR A O 1
ATOM 824 N N . LYS A 1 89 ? 65.680 32.706 29.588 1.00 22.58 93 LYS A N 1
ATOM 825 C CA . LYS A 1 89 ? 66.358 31.517 30.065 1.00 22.61 93 LYS A CA 1
ATOM 826 C C . LYS A 1 89 ? 67.117 31.790 31.352 1.00 23.63 93 LYS A C 1
ATOM 827 O O . LYS A 1 89 ? 67.685 32.868 31.531 1.00 23.41 93 LYS A O 1
ATOM 837 N N . ARG A 1 90 ? 67.080 30.834 32.271 1.00 23.65 94 ARG A N 1
ATOM 838 C CA . ARG A 1 90 ? 67.802 30.956 33.533 1.00 27.68 94 ARG A CA 1
ATOM 839 C C . ARG A 1 90 ? 68.438 29.615 33.888 1.00 28.67 94 ARG A C 1
ATOM 840 O O . ARG A 1 90 ? 68.071 28.574 33.329 1.00 30.35 94 ARG A O 1
ATOM 854 N N . ASP A 1 91 ? 69.422 29.641 34.777 1.00 32.11 95 ASP A N 1
ATOM 855 C CA . ASP A 1 91 ? 70.079 28.411 35.202 1.00 39.18 95 ASP A CA 1
ATOM 856 C C . ASP A 1 91 ? 69.224 27.702 36.242 1.00 40.62 95 ASP A C 1
ATOM 857 O O . ASP A 1 91 ? 68.518 28.360 37.018 1.00 40.52 95 ASP A O 1
ATOM 863 N N . SER A 1 92 ? 69.269 26.369 36.253 1.00 42.18 96 SER A N 1
ATOM 864 C CA . SER A 1 92 ? 68.521 25.592 37.246 1.00 44.00 96 SER A CA 1
ATOM 865 C C . SER A 1 92 ? 69.030 26.033 38.607 1.00 42.53 96 SER A C 1
ATOM 866 O O . SER A 1 92 ? 70.237 26.244 38.789 1.00 46.12 96 SER A O 1
ATOM 871 N N . GLY A 1 93 ? 68.122 26.230 39.550 1.00 36.56 97 GLY A N 1
ATOM 872 C CA . GLY A 1 93 ? 68.572 26.621 40.864 1.00 33.31 97 GLY A CA 1
ATOM 873 C C . GLY A 1 93 ? 68.668 28.106 41.068 1.00 33.23 97 GLY A C 1
ATOM 874 O O . GLY A 1 93 ? 69.045 28.555 42.150 1.00 34.93 97 GLY A O 1
ATOM 876 N N . HIS A 1 94 ? 68.370 28.874 40.029 1.00 33.99 98 HIS A N 1
ATOM 877 C CA . HIS A 1 94 ? 68.399 30.320 40.154 1.00 30.65 98 HIS A CA 1
ATOM 878 C C . HIS A 1 94 ? 66.972 30.820 40.023 1.00 28.55 98 HIS A C 1
ATOM 879 O O . HIS A 1 94 ? 66.306 30.546 39.032 1.00 29.89 98 HIS A O 1
ATOM 889 N N . PRO A 1 95 ? 66.458 31.495 41.058 1.00 27.72 99 PRO A N 1
ATOM 890 C CA . PRO A 1 95 ? 65.086 31.991 40.956 1.00 28.33 99 PRO A CA 1
ATOM 891 C C . PRO A 1 95 ? 65.012 33.131 39.937 1.00 27.78 99 PRO A C 1
ATOM 892 O O . PRO A 1 95 ? 65.886 34.005 39.903 1.00 27.05 99 PRO A O 1
ATOM 896 N N . ALA A 1 96 ? 64.000 33.080 39.076 1.00 26.90 100 ALA A N 1
ATOM 897 C CA . ALA A 1 96 ? 63.811 34.088 38.051 1.00 23.44 100 ALA A CA 1
ATOM 898 C C . ALA A 1 96 ? 63.708 35.462 38.697 1.00 24.93 100 ALA A C 1
ATOM 899 O O . ALA A 1 96 ? 63.084 35.617 39.748 1.00 26.32 100 ALA A O 1
ATOM 902 N N . SER A 1 97 ? 64.389 36.440 38.103 1.00 28.31 101 SER A N 1
ATOM 903 C CA . SER A 1 97 ? 64.350 37.822 38.578 1.00 25.63 101 SER A CA 1
ATOM 904 C C . SER A 1 97 ? 63.153 38.503 37.929 1.00 25.53 101 SER A C 1
ATOM 905 O O . SER A 1 97 ? 62.630 38.049 36.903 1.00 24.72 101 SER A O 1
ATOM 910 N N . PRO A 1 98 ? 62.671 39.583 38.542 1.00 26.67 102 PRO A N 1
ATOM 911 C CA . PRO A 1 98 ? 61.525 40.291 37.968 1.00 27.03 102 PRO A CA 1
ATOM 912 C C . PRO A 1 98 ? 61.866 40.975 36.633 1.00 27.19 102 PRO A C 1
ATOM 913 O O . PRO A 1 98 ? 62.902 41.646 36.503 1.00 26.87 102 PRO A O 1
ATOM 917 N N . TYR A 1 99 ? 61.015 40.763 35.637 1.00 22.53 103 TYR A N 1
ATOM 918 C CA . TYR A 1 99 ? 61.179 41.404 34.348 1.00 21.72 103 TYR A CA 1
ATOM 919 C C . TYR A 1 99 ? 59.798 41.806 33.849 1.00 23.65 103 TYR A C 1
ATOM 920 O O . TYR A 1 99 ? 58.783 41.430 34.435 1.00 23.42 103 TYR A O 1
ATOM 931 N N . GLU A 1 100 ? 59.777 42.589 32.780 1.00 26.42 104 GLU A N 1
ATOM 932 C CA . GLU A 1 100 ? 58.558 43.098 32.181 1.00 24.52 104 GLU A CA 1
ATOM 933 C C . GLU A 1 100 ? 58.889 43.439 30.723 1.00 24.09 104 GLU A C 1
ATOM 934 O O . GLU A 1 100 ? 59.756 44.270 30.439 1.00 23.49 104 GLU A O 1
ATOM 941 N N . ILE A 1 101 ? 58.266 42.719 29.802 1.00 22.84 105 ILE A N 1
ATOM 942 C CA . ILE A 1 101 ? 58.495 42.927 28.377 1.00 21.57 105 ILE A CA 1
ATOM 943 C C . ILE A 1 101 ? 57.182 43.426 27.780 1.00 22.21 105 ILE A C 1
ATOM 944 O O . ILE A 1 101 ? 56.126 42.862 28.062 1.00 22.55 105 ILE A O 1
ATOM 950 N N . ILE A 1 102 ? 57.244 44.497 26.988 1.00 20.80 106 ILE A N 1
ATOM 951 C CA . ILE A 1 102 ? 56.055 45.093 26.371 1.00 16.65 106 ILE A CA 1
ATOM 952 C C . ILE A 1 102 ? 56.076 44.973 24.849 1.00 16.36 106 ILE A C 1
ATOM 953 O O . ILE A 1 102 ? 57.085 45.250 24.228 1.00 18.65 106 ILE A O 1
ATOM 959 N N . PHE A 1 103 ? 55.004 44.467 24.257 1.00 14.66 107 PHE A N 1
ATOM 960 C CA . PHE A 1 103 ? 54.928 44.378 22.811 1.00 14.26 107 PHE A CA 1
ATOM 961 C C . PHE A 1 103 ? 53.636 45.114 22.403 1.00 18.42 107 PHE A C 1
ATOM 962 O O . PHE A 1 103 ? 52.617 45.063 23.107 1.00 19.33 107 PHE A O 1
ATOM 971 N N . LEU A 1 104 ? 53.720 45.883 21.327 1.00 17.15 108 LEU A N 1
ATOM 972 C CA . LEU A 1 104 ? 52.608 46.690 20.855 1.00 16.99 108 LEU A CA 1
ATOM 973 C C . LEU A 1 104 ? 52.506 46.652 19.342 1.00 17.75 108 LEU A C 1
ATOM 974 O O . LEU A 1 104 ? 53.518 46.538 18.648 1.00 20.67 108 LEU A O 1
ATOM 980 N N . ARG A 1 105 ? 51.290 46.757 18.825 1.00 17.56 109 ARG A N 1
ATOM 981 C CA . ARG A 1 105 ? 51.101 46.828 17.388 1.00 19.63 109 ARG A CA 1
ATOM 982 C C . ARG A 1 105 ? 51.481 48.283 17.091 1.00 22.84 109 ARG A C 1
ATOM 983 O O . ARG A 1 105 ? 50.940 49.221 17.687 1.00 22.56 109 ARG A O 1
ATOM 997 N N . ASP A 1 106 ? 52.464 48.468 16.229 1.00 24.63 110 ASP A N 1
A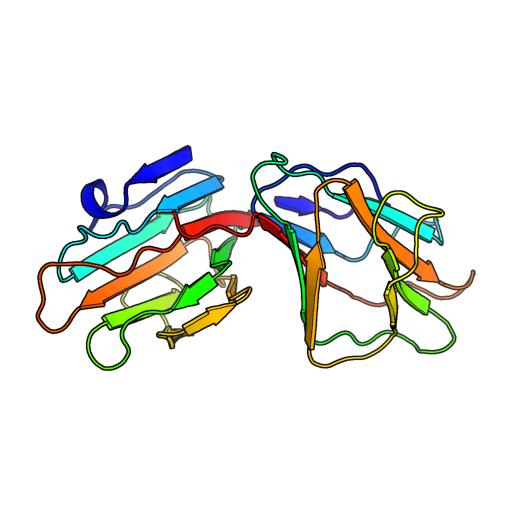TOM 998 C CA . ASP A 1 106 ? 52.922 49.799 15.895 1.00 29.10 110 ASP A CA 1
ATOM 999 C C . ASP A 1 106 ? 52.002 50.471 14.870 1.00 32.55 110 ASP A C 1
ATOM 1000 O O . ASP A 1 106 ? 52.016 50.119 13.690 1.00 32.60 110 ASP A O 1
ATOM 1006 N N . SER A 1 107 ? 51.219 51.450 15.323 1.00 34.60 111 SER A N 1
ATOM 1007 C CA . SER A 1 107 ? 50.293 52.166 14.451 1.00 35.52 111 SER A CA 1
ATOM 1008 C C . SER A 1 107 ? 50.011 53.582 14.956 1.00 37.28 111 SER A C 1
ATOM 1009 O O . SER A 1 107 ? 50.210 53.878 16.137 1.00 36.62 111 SER A O 1
ATOM 1014 N N . GLN A 1 108 ? 49.560 54.454 14.053 1.00 41.40 112 GLN A N 1
ATOM 1015 C CA . GLN A 1 108 ? 49.233 55.838 14.398 1.00 46.25 112 GLN A CA 1
ATOM 1016 C C . GLN A 1 108 ? 47.742 56.135 14.334 1.00 47.73 112 GLN A C 1
ATOM 1017 O O . GLN A 1 108 ? 47.303 57.218 14.721 1.00 48.89 112 GLN A O 1
ATOM 1026 N N . GLY A 1 109 ? 46.964 55.170 13.864 1.00 51.88 113 GLY A N 1
ATOM 1027 C CA . GLY A 1 109 ? 45.531 55.361 13.770 1.00 60.91 113 GLY A CA 1
ATOM 1028 C C . GLY A 1 109 ? 44.827 54.092 13.328 1.00 67.53 113 GLY A C 1
ATOM 1029 O O . GLY A 1 109 ? 43.996 54.169 12.396 1.00 73.39 113 GLY A O 1
ATOM 1032 N N . ALA B 2 1 ? 36.732 48.100 22.621 1.00 49.17 1 ALA B N 1
ATOM 1033 C CA . ALA B 2 1 ? 36.735 48.142 21.128 1.00 47.87 1 ALA B CA 1
ATOM 1034 C C . ALA B 2 1 ? 37.485 49.385 20.693 1.00 46.96 1 ALA B C 1
ATOM 1035 O O . ALA B 2 1 ? 38.165 50.010 21.510 1.00 46.36 1 ALA B O 1
ATOM 1040 N N . ARG B 2 2 ? 37.370 49.732 19.414 1.00 45.69 2 ARG B N 1
ATOM 1041 C CA . ARG B 2 2 ? 38.029 50.916 18.881 1.00 45.92 2 ARG B CA 1
ATOM 1042 C C . ARG B 2 2 ? 37.121 52.129 19.029 1.00 41.71 2 ARG B C 1
ATOM 1043 O O . ARG B 2 2 ? 36.032 52.172 18.463 1.00 43.22 2 ARG B O 1
ATOM 1057 N N . ILE B 2 3 ? 37.552 53.069 19.857 1.00 37.98 3 ILE B N 1
ATOM 1058 C CA . ILE B 2 3 ? 36.819 54.294 20.113 1.00 34.05 3 ILE B CA 1
ATOM 1059 C C . ILE B 2 3 ? 37.340 55.352 19.165 1.00 34.82 3 ILE B C 1
ATOM 1060 O O . ILE B 2 3 ? 38.537 55.433 18.899 1.00 36.58 3 ILE B O 1
ATOM 1066 N N . ASN B 2 4 ? 36.433 56.143 18.621 1.00 38.02 4 ASN B N 1
ATOM 1067 C CA . ASN B 2 4 ? 36.817 57.216 17.731 1.00 38.47 4 ASN B CA 1
ATOM 1068 C C . ASN B 2 4 ? 36.977 58.407 18.667 1.00 36.41 4 ASN B C 1
ATOM 1069 O O . ASN B 2 4 ? 35.996 58.912 19.203 1.00 38.38 4 ASN B O 1
ATOM 1077 N N . GLY B 2 5 ? 38.217 58.811 18.904 1.00 34.77 5 GLY B N 1
ATOM 1078 C CA . GLY B 2 5 ? 38.509 59.920 19.799 1.00 31.71 5 GLY B CA 1
ATOM 1079 C C . GLY B 2 5 ? 37.518 61.069 19.902 1.00 32.43 5 GLY B C 1
ATOM 1080 O O . GLY B 2 5 ? 36.914 61.244 20.966 1.00 32.61 5 GLY B O 1
ATOM 1082 N N . PRO B 2 6 ? 37.304 61.852 18.824 1.00 32.08 6 PRO B N 1
ATOM 1083 C CA . PRO B 2 6 ? 36.385 63.002 18.769 1.00 33.01 6 PRO B CA 1
ATOM 1084 C C . PRO B 2 6 ? 34.954 62.760 19.235 1.00 34.66 6 PRO B C 1
ATOM 1085 O O . PRO B 2 6 ? 34.326 63.637 19.821 1.00 38.98 6 PRO B O 1
ATOM 1089 N N . ASP B 2 7 ? 34.445 61.564 18.987 1.00 35.50 7 ASP B N 1
ATOM 1090 C CA . ASP B 2 7 ? 33.084 61.224 19.372 1.00 37.64 7 ASP B CA 1
ATOM 1091 C C . ASP B 2 7 ? 32.924 61.045 20.868 1.00 37.32 7 ASP B C 1
ATOM 1092 O O . ASP B 2 7 ? 31.838 61.244 21.409 1.00 41.80 7 ASP B O 1
ATOM 1098 N N . GLU B 2 8 ? 34.009 60.682 21.538 1.00 35.35 8 GLU B N 1
ATOM 1099 C CA . GLU B 2 8 ? 33.960 60.410 22.961 1.00 30.42 8 GLU B CA 1
ATOM 1100 C C . GLU B 2 8 ? 34.513 61.448 23.904 1.00 28.17 8 GLU B C 1
ATOM 1101 O O . GLU B 2 8 ? 34.632 61.183 25.101 1.00 30.70 8 GLU B O 1
ATOM 1108 N N . CYS B 2 9 ? 34.850 62.623 23.409 1.00 24.62 9 CYS B N 1
ATOM 1109 C CA . CYS B 2 9 ? 35.390 63.621 24.307 1.00 26.28 9 CYS B CA 1
ATOM 1110 C C . CYS B 2 9 ? 34.436 63.893 25.473 1.00 28.33 9 CYS B C 1
ATOM 1111 O O . CYS B 2 9 ? 33.217 63.909 25.303 1.00 31.83 9 CYS B O 1
ATOM 1115 N N . GLY B 2 10 ? 35.001 64.048 26.666 1.00 28.49 10 GLY B N 1
ATOM 1116 C CA . GLY B 2 10 ? 34.214 64.328 27.855 1.00 27.73 10 GLY B CA 1
ATOM 1117 C C . GLY B 2 10 ? 33.422 63.182 28.453 1.00 28.19 10 GLY B C 1
ATOM 1118 O O . GLY B 2 10 ? 32.694 63.381 29.427 1.00 29.88 10 GLY B O 1
ATOM 1120 N N . ARG B 2 11 ? 33.567 61.986 27.897 1.00 30.61 11 ARG B N 1
ATOM 1121 C CA . ARG B 2 11 ? 32.842 60.825 28.398 1.00 33.49 11 ARG B CA 1
ATOM 1122 C C . ARG B 2 11 ? 33.730 59.831 29.147 1.00 34.09 11 ARG B C 1
ATOM 1123 O O . ARG B 2 11 ? 34.962 59.916 29.096 1.00 31.05 11 ARG B O 1
ATOM 1137 N N . VAL B 2 12 ? 33.109 58.918 29.891 1.00 31.58 12 VAL B N 1
ATOM 1138 C CA . VAL B 2 12 ? 33.887 57.914 30.590 1.00 32.78 12 VAL B CA 1
ATOM 1139 C C . VAL B 2 12 ? 33.757 56.595 29.823 1.00 35.23 12 VAL B C 1
ATOM 1140 O O . VAL B 2 12 ? 32.650 56.205 29.434 1.00 36.25 12 VAL B O 1
ATOM 1145 N N . ILE B 2 13 ? 34.902 56.004 29.473 1.00 33.97 13 ILE B N 1
ATOM 1146 C CA . ILE B 2 13 ? 34.945 54.739 28.750 1.00 31.43 13 ILE B CA 1
ATOM 1147 C C . ILE B 2 13 ? 35.001 53.625 29.785 1.00 34.60 13 ILE B C 1
ATOM 1148 O O . ILE B 2 13 ? 35.794 53.685 30.730 1.00 31.40 13 ILE B O 1
ATOM 1154 N N . LYS B 2 14 ? 34.151 52.614 29.610 1.00 41.47 14 LYS B N 1
ATOM 1155 C CA . LYS B 2 14 ? 34.082 51.489 30.550 1.00 47.10 14 LYS B CA 1
ATOM 1156 C C . LYS B 2 14 ? 34.579 50.137 30.023 1.00 48.65 14 LYS B C 1
ATOM 1157 O O . LYS B 2 14 ? 34.506 49.128 30.734 1.00 51.05 14 LYS B O 1
ATOM 1167 N N . ASP B 2 15 ? 35.090 50.120 28.792 1.00 49.62 15 ASP B N 1
ATOM 1168 C CA . ASP B 2 15 ? 35.594 48.893 28.175 1.00 49.41 15 ASP B CA 1
ATOM 1169 C C . ASP B 2 15 ? 36.787 48.299 28.911 1.00 47.18 15 ASP B C 1
ATOM 1170 O O . ASP B 2 15 ? 37.716 49.015 29.283 1.00 47.51 15 ASP B O 1
ATOM 1176 N N . THR B 2 16 ? 36.777 46.982 29.081 1.00 45.58 16 THR B N 1
ATOM 1177 C CA . THR B 2 16 ? 37.875 46.297 29.756 1.00 46.88 16 THR B CA 1
ATOM 1178 C C . THR B 2 16 ? 39.161 46.442 28.956 1.00 40.11 16 THR B C 1
ATOM 1179 O O . THR B 2 16 ? 40.253 46.303 29.494 1.00 39.87 16 THR B O 1
ATOM 1185 N N . SER B 2 17 ? 39.013 46.663 27.659 1.00 34.19 17 SER B N 1
ATOM 1186 C CA . SER B 2 17 ? 40.145 46.870 26.783 1.00 31.78 17 SER B CA 1
ATOM 1187 C C . SER B 2 17 ? 39.662 47.538 25.503 1.00 28.47 17 SER B C 1
ATOM 1188 O O . SER B 2 17 ? 38.468 47.529 25.185 1.00 28.56 17 SER B O 1
ATOM 1193 N N . GLY B 2 18 ? 40.580 48.175 24.798 1.00 25.63 18 GLY B N 1
ATOM 1194 C CA . GLY B 2 18 ? 40.210 48.838 23.573 1.00 22.38 18 GLY B CA 1
ATOM 1195 C C . GLY B 2 18 ? 41.320 49.742 23.115 1.00 23.61 18 GLY B C 1
ATOM 1196 O O . GLY B 2 18 ? 42.469 49.615 23.558 1.00 24.92 18 GLY B O 1
ATOM 1198 N N . SER B 2 19 ? 40.977 50.651 22.219 1.00 22.33 19 SER B N 1
ATOM 1199 C CA . SER B 2 19 ? 41.939 51.591 21.702 1.00 23.58 19 SER B CA 1
ATOM 1200 C C . SER B 2 19 ? 41.190 52.861 21.384 1.00 23.07 19 SER B C 1
ATOM 1201 O O . SER B 2 19 ? 40.014 52.818 21.067 1.00 23.89 19 SER B O 1
ATOM 1206 N N . ILE B 2 20 ? 41.854 53.993 21.559 1.00 24.44 20 ILE B N 1
ATOM 1207 C CA . ILE B 2 20 ? 41.275 55.293 21.273 1.00 24.77 20 ILE B CA 1
ATOM 1208 C C . ILE B 2 20 ? 42.126 55.908 20.175 1.00 26.69 20 ILE B C 1
ATOM 1209 O O . ILE B 2 20 ? 43.344 56.004 20.304 1.00 29.55 20 ILE B O 1
ATOM 1215 N N . SER B 2 21 ? 41.497 56.256 19.064 1.00 29.90 21 SER B N 1
ATOM 1216 C CA . SER B 2 21 ? 42.214 56.852 17.956 1.00 28.30 21 SER B CA 1
ATOM 1217 C C . SER B 2 21 ? 41.961 58.345 18.004 1.00 28.73 21 SER B C 1
ATOM 1218 O O . SER B 2 21 ? 40.813 58.778 18.053 1.00 27.96 21 SER B O 1
ATOM 1223 N N . ASN B 2 22 ? 43.031 59.129 17.990 1.00 29.81 22 ASN B N 1
ATOM 1224 C CA . ASN B 2 22 ? 42.902 60.574 18.062 1.00 28.68 22 ASN B CA 1
ATOM 1225 C C . ASN B 2 22 ? 42.349 61.184 16.806 1.00 34.50 22 ASN B C 1
ATOM 1226 O O . ASN B 2 22 ? 41.568 62.141 16.876 1.00 35.43 22 ASN B O 1
ATOM 1234 N N . THR B 2 23 ? 42.818 60.690 15.659 1.00 36.38 23 THR B N 1
ATOM 1235 C CA . THR B 2 23 ? 42.359 61.208 14.379 1.00 37.05 23 THR B CA 1
ATOM 1236 C C . THR B 2 23 ? 43.043 62.559 14.068 1.00 40.10 23 THR B C 1
ATOM 1237 O O . THR B 2 23 ? 43.648 63.191 14.943 1.00 37.26 23 THR B O 1
ATOM 1243 N N . ASP B 2 24 ? 43.010 62.955 12.799 1.00 43.55 24 ASP B N 1
ATOM 1244 C CA . ASP B 2 24 ? 43.585 64.224 12.356 1.00 44.97 24 ASP B CA 1
ATOM 1245 C C . ASP B 2 24 ? 42.495 65.300 12.301 1.00 44.75 24 ASP B C 1
ATOM 1246 O O . ASP B 2 24 ? 42.673 66.343 11.683 1.00 45.28 24 ASP B O 1
ATOM 1252 N N . ARG B 2 25 ? 41.393 65.051 13.000 1.00 43.89 25 ARG B N 1
ATOM 1253 C CA . ARG B 2 25 ? 40.242 65.943 13.009 1.00 44.57 25 ARG B CA 1
ATOM 1254 C C . ARG B 2 25 ? 39.697 66.060 14.439 1.00 42.00 25 ARG B C 1
ATOM 1255 O O . ARG B 2 25 ? 38.495 66.123 14.685 1.00 41.91 25 ARG B O 1
ATOM 1269 N N . GLN B 2 26 ? 40.620 66.133 15.390 1.00 41.10 26 GLN B N 1
ATOM 1270 C CA . GLN B 2 26 ? 40.273 66.232 16.803 1.00 39.51 26 GLN B CA 1
ATOM 1271 C C . GLN B 2 26 ? 39.914 67.665 17.237 1.00 41.36 26 GLN B C 1
ATOM 1272 O O . GLN B 2 26 ? 40.267 68.636 16.580 1.00 40.42 26 GLN B O 1
ATOM 1281 N N . LYS B 2 27 ? 39.135 67.779 18.306 1.00 43.89 27 LYS B N 1
ATOM 1282 C CA . LYS B 2 27 ? 38.749 69.081 18.844 1.00 45.38 27 LYS B CA 1
ATOM 1283 C C . LYS B 2 27 ? 39.982 69.709 19.468 1.00 43.35 27 LYS B C 1
ATOM 1284 O O . LYS B 2 27 ? 40.999 69.040 19.619 1.00 44.82 27 LYS B O 1
ATOM 1294 N N . ASN B 2 28 ? 39.884 70.977 19.855 1.00 41.16 28 ASN B N 1
ATOM 1295 C CA . ASN B 2 28 ? 41.010 71.667 20.473 1.00 39.82 28 ASN B CA 1
ATOM 1296 C C . ASN B 2 28 ? 41.218 71.185 21.896 1.00 35.74 28 ASN B C 1
ATOM 1297 O O . ASN B 2 28 ? 42.277 71.379 22.482 1.00 34.35 28 ASN B O 1
ATOM 1305 N N . LEU B 2 29 ? 40.177 70.595 22.465 1.00 32.01 29 LEU B N 1
ATOM 1306 C CA . LEU B 2 29 ? 40.256 70.024 23.791 1.00 30.58 29 LEU B CA 1
ATOM 1307 C C . LEU B 2 29 ? 39.418 68.759 23.757 1.00 29.56 29 LEU B C 1
ATOM 1308 O O . LEU B 2 29 ? 38.316 68.752 23.218 1.00 31.33 29 LEU B O 1
ATOM 1314 N N . CYS B 2 30 ? 39.984 67.677 24.268 1.00 28.05 30 CYS B N 1
ATOM 1315 C CA . CYS B 2 30 ? 39.301 66.402 24.322 1.00 27.17 30 CYS B CA 1
ATOM 1316 C C . CYS B 2 30 ? 39.861 65.639 25.515 1.00 27.89 30 CYS B C 1
ATOM 1317 O O . CYS B 2 30 ? 41.065 65.605 25.734 1.00 31.20 30 CYS B O 1
ATOM 1321 N N . THR B 2 31 ? 38.969 65.086 26.320 1.00 28.13 31 THR B N 1
ATOM 1322 C CA . THR B 2 31 ? 39.335 64.352 27.512 1.00 25.77 31 THR B CA 1
ATOM 1323 C C . THR B 2 31 ? 38.597 63.028 27.528 1.00 26.44 31 THR B C 1
ATOM 1324 O O . THR B 2 31 ? 37.452 62.951 27.102 1.00 26.20 31 THR B O 1
ATOM 1330 N N . TRP B 2 32 ? 39.261 61.983 27.997 1.00 26.77 32 TRP B N 1
ATOM 1331 C CA . TRP B 2 32 ? 38.650 60.671 28.080 1.00 27.71 32 TRP B CA 1
ATOM 1332 C C . TRP B 2 32 ? 39.042 60.149 29.431 1.00 27.86 32 TRP B C 1
ATOM 1333 O O . TRP B 2 32 ? 40.201 60.258 29.813 1.00 30.02 32 TRP B O 1
ATOM 1346 N N . THR B 2 33 ? 38.075 59.639 30.178 1.00 27.78 33 THR B N 1
ATOM 1347 C CA . THR B 2 33 ? 38.359 59.054 31.476 1.00 29.90 33 THR B CA 1
ATOM 1348 C C . THR B 2 33 ? 37.968 57.573 31.373 1.00 28.22 33 THR B C 1
ATOM 1349 O O . THR B 2 33 ? 36.893 57.228 30.882 1.00 27.23 33 THR B O 1
ATOM 1355 N N . ILE B 2 34 ? 38.929 56.709 31.679 1.00 26.36 34 ILE B N 1
ATOM 1356 C CA . ILE B 2 34 ? 38.743 55.278 31.613 1.00 21.24 34 ILE B CA 1
ATOM 1357 C C . ILE B 2 34 ? 38.407 54.793 33.001 1.00 22.33 34 ILE B C 1
ATOM 1358 O O . ILE B 2 34 ? 39.122 55.086 33.963 1.00 22.06 34 ILE B O 1
ATOM 1364 N N . LEU B 2 35 ? 37.309 54.053 33.090 1.00 24.35 35 LEU B N 1
ATOM 1365 C CA . LEU B 2 35 ? 36.818 53.526 34.352 1.00 25.61 35 LEU B CA 1
ATOM 1366 C C . LEU B 2 35 ? 36.833 51.997 34.318 1.00 28.32 35 LEU B C 1
ATOM 1367 O O . LEU B 2 35 ? 36.189 51.388 33.463 1.00 28.73 35 LEU B O 1
ATOM 1373 N N . MET B 2 36 ? 37.543 51.382 35.263 1.00 29.01 36 MET B N 1
ATOM 1374 C CA . MET B 2 36 ? 37.629 49.924 35.347 1.00 32.30 36 MET B CA 1
ATOM 1375 C C . MET B 2 36 ? 36.959 49.426 36.627 1.00 33.00 36 MET B C 1
ATOM 1376 O O . MET B 2 36 ? 36.596 50.218 37.486 1.00 32.25 36 MET B O 1
ATOM 1382 N N . LYS B 2 37 ? 36.763 48.115 36.739 1.00 36.26 37 LYS B N 1
ATOM 1383 C CA . LYS B 2 37 ? 36.171 47.545 37.944 1.00 37.63 37 LYS B CA 1
ATOM 1384 C C . LYS B 2 37 ? 37.076 47.973 39.080 1.00 36.86 37 LYS B C 1
ATOM 1385 O O . LYS B 2 37 ? 38.286 48.059 38.914 1.00 36.85 37 LYS B O 1
ATOM 1395 N N . PRO B 2 38 ? 36.505 48.230 40.257 1.00 39.66 38 PRO B N 1
ATOM 1396 C CA . PRO B 2 38 ? 37.245 48.668 41.446 1.00 40.33 38 PRO B CA 1
ATOM 1397 C C . PRO B 2 38 ? 38.478 47.865 41.854 1.00 40.66 38 PRO B C 1
ATOM 1398 O O . PRO B 2 38 ? 39.353 48.378 42.550 1.00 42.72 38 PRO B O 1
ATOM 1402 N N . ASP B 2 39 ? 38.550 46.620 41.412 1.00 42.13 39 ASP B N 1
ATOM 1403 C CA . ASP B 2 39 ? 39.673 45.737 41.738 1.00 45.93 39 ASP B CA 1
ATOM 1404 C C . ASP B 2 39 ? 40.810 45.823 40.708 1.00 43.64 39 ASP B C 1
ATOM 1405 O O . ASP B 2 39 ? 41.837 45.145 40.825 1.00 42.37 39 ASP B O 1
ATOM 1411 N N . GLN B 2 40 ? 40.632 46.678 39.711 1.00 39.04 40 GLN B N 1
ATOM 1412 C CA . GLN B 2 40 ? 41.606 46.785 38.655 1.00 34.53 40 GLN B CA 1
ATOM 1413 C C . GLN B 2 40 ? 42.335 48.096 38.570 1.00 33.66 40 GLN B C 1
ATOM 1414 O O . GLN B 2 40 ? 41.937 49.083 39.177 1.00 33.73 40 GLN B O 1
ATOM 1423 N N . LYS B 2 41 ? 43.440 48.065 37.840 1.00 31.38 41 LYS B N 1
ATOM 1424 C CA . LYS B 2 41 ? 44.257 49.233 37.590 1.00 28.47 41 LYS B CA 1
ATOM 1425 C C . LYS B 2 41 ? 44.246 49.324 36.076 1.00 25.66 41 LYS B C 1
ATOM 1426 O O . LYS B 2 41 ? 43.981 48.333 35.394 1.00 24.93 41 LYS B O 1
ATOM 1436 N N . VAL B 2 42 ? 44.441 50.516 35.543 1.00 25.27 42 VAL B N 1
ATOM 1437 C CA . VAL B 2 42 ? 44.430 50.692 34.102 1.00 22.19 42 VAL B CA 1
ATOM 1438 C C . VAL B 2 42 ? 45.842 50.727 33.522 1.00 24.14 42 VAL B C 1
ATOM 1439 O O . VAL B 2 42 ? 46.716 51.409 34.057 1.00 26.49 42 VAL B O 1
ATOM 1444 N N . ARG B 2 43 ? 46.079 49.978 32.451 1.00 22.39 43 ARG B N 1
ATOM 1445 C CA . ARG B 2 43 ? 47.370 50.018 31.795 1.00 19.44 43 ARG B CA 1
ATOM 1446 C C . ARG B 2 43 ? 47.108 50.685 30.457 1.00 21.09 43 ARG B C 1
ATOM 1447 O O . ARG B 2 43 ? 46.132 50.357 29.775 1.00 20.06 43 ARG B O 1
ATOM 1461 N N . MET B 2 44 ? 47.959 51.638 30.099 1.00 20.33 44 MET B N 1
ATOM 1462 C CA . MET B 2 44 ? 47.801 52.379 28.860 1.00 20.43 44 MET B CA 1
ATOM 1463 C C . MET B 2 44 ? 49.138 52.509 28.132 1.00 17.55 44 MET B C 1
ATOM 1464 O O . MET B 2 44 ? 50.178 52.594 28.766 1.00 18.05 44 MET B O 1
ATOM 1470 N N . ALA B 2 45 ? 49.114 52.486 26.806 1.00 18.09 45 ALA B N 1
ATOM 1471 C CA . ALA B 2 45 ? 50.338 52.631 26.026 1.00 17.22 45 ALA B CA 1
ATOM 1472 C C . ALA B 2 45 ? 50.047 53.357 24.736 1.00 19.09 45 ALA B C 1
ATOM 1473 O O . ALA B 2 45 ? 48.956 53.233 24.188 1.00 19.36 45 ALA B O 1
ATOM 1476 N N . ILE B 2 46 ? 51.012 54.150 24.281 1.00 21.76 46 ILE B N 1
ATOM 1477 C CA . ILE B 2 46 ? 50.899 54.858 23.017 1.00 21.30 46 ILE B CA 1
ATOM 1478 C C . ILE B 2 46 ? 52.118 54.351 22.258 1.00 20.91 46 ILE B C 1
ATOM 1479 O O . ILE B 2 46 ? 53.250 54.571 22.682 1.00 22.32 46 ILE B O 1
ATOM 1485 N N . PRO B 2 47 ? 51.899 53.574 21.186 1.00 20.97 47 PRO B N 1
ATOM 1486 C CA . PRO B 2 47 ? 53.018 53.047 20.410 1.00 20.81 47 PRO B CA 1
ATOM 1487 C C . PRO B 2 47 ? 53.898 54.106 19.752 1.00 24.54 47 PRO B C 1
ATOM 1488 O O . PRO B 2 47 ? 55.118 53.937 19.676 1.00 26.62 47 PRO B O 1
ATOM 1492 N N . TYR B 2 48 ? 53.304 55.196 19.279 1.00 25.53 48 TYR B N 1
ATOM 1493 C CA . TYR B 2 48 ? 54.093 56.231 18.633 1.00 24.93 48 TYR B CA 1
ATOM 1494 C C . TYR B 2 48 ? 53.432 57.574 18.685 1.00 23.97 48 TYR B C 1
ATOM 1495 O O . TYR B 2 48 ? 52.371 57.767 18.108 1.00 28.40 48 TYR B O 1
ATOM 1506 N N . LEU B 2 49 ? 54.107 58.532 19.293 1.00 21.85 49 LEU B N 1
ATOM 1507 C CA . LEU B 2 49 ? 53.548 59.857 19.412 1.00 22.83 49 LEU B CA 1
ATOM 1508 C C . LEU B 2 49 ? 54.508 60.868 18.833 1.00 25.30 49 LEU B C 1
ATOM 1509 O O . LEU B 2 49 ? 55.692 60.887 19.179 1.00 27.74 49 LEU B O 1
ATOM 1515 N N . ASN B 2 50 ? 53.984 61.682 17.925 1.00 27.97 50 ASN B N 1
ATOM 1516 C CA . ASN B 2 50 ? 54.732 62.752 17.282 1.00 28.85 50 ASN B CA 1
ATOM 1517 C C . ASN B 2 50 ? 53.765 63.926 17.041 1.00 27.20 50 ASN B C 1
ATOM 1518 O O . ASN B 2 50 ? 53.174 64.068 15.969 1.00 29.54 50 ASN B O 1
ATOM 1526 N N . LEU B 2 51 ? 53.543 64.708 18.083 1.00 23.69 51 LEU B N 1
ATOM 1527 C CA . LEU B 2 51 ? 52.653 65.856 18.014 1.00 27.50 51 LEU B CA 1
ATOM 1528 C C . LEU B 2 51 ? 53.458 67.104 17.655 1.00 28.15 51 LEU B C 1
ATOM 1529 O O . LEU B 2 51 ? 54.676 67.154 17.858 1.00 29.98 51 LEU B O 1
ATOM 1535 N N . ALA B 2 52 ? 52.782 68.100 17.096 1.00 27.91 52 ALA B N 1
ATOM 1536 C CA . ALA B 2 52 ? 53.437 69.342 16.746 1.00 26.17 52 ALA B CA 1
ATOM 1537 C C . ALA B 2 52 ? 53.661 70.022 18.065 1.00 27.07 52 ALA B C 1
ATOM 1538 O O . ALA B 2 52 ? 52.788 70.727 18.555 1.00 28.52 52 ALA B O 1
ATOM 1541 N N . CYS B 2 53 ? 54.799 69.742 18.683 1.00 31.80 53 CYS B N 1
ATOM 1542 C CA . CYS B 2 53 ? 55.122 70.337 19.968 1.00 37.30 53 CYS B CA 1
ATOM 1543 C C . CYS B 2 53 ? 55.008 71.849 19.901 1.00 40.86 53 CYS B C 1
ATOM 1544 O O . CYS B 2 53 ? 55.308 72.469 18.874 1.00 45.65 53 CYS B O 1
ATOM 1548 N N . GLY B 2 54 ? 54.553 72.447 20.991 1.00 43.86 54 GLY B N 1
ATOM 1549 C CA . GLY B 2 54 ? 54.379 73.886 20.994 1.00 44.88 54 GLY B CA 1
ATOM 1550 C C . GLY B 2 54 ? 52.945 74.235 20.645 1.00 42.78 54 GLY B C 1
ATOM 1551 O O . GLY B 2 54 ? 52.449 75.277 21.058 1.00 47.66 54 GLY B O 1
ATOM 1553 N N . LYS B 2 55 ? 52.287 73.368 19.880 1.00 39.34 55 LYS B N 1
ATOM 1554 C CA . LYS B 2 55 ? 50.893 73.563 19.498 1.00 38.17 55 LYS B CA 1
ATOM 1555 C C . LYS B 2 55 ? 49.982 72.535 20.211 1.00 37.88 55 LYS B C 1
ATOM 1556 O O . LYS B 2 55 ? 48.942 72.892 20.763 1.00 38.48 55 LYS B O 1
ATOM 1559 N N . GLU B 2 56 ? 50.403 71.270 20.231 1.00 36.06 56 GLU B N 1
ATOM 1560 C CA . GLU B 2 56 ? 49.647 70.188 20.864 1.00 30.92 56 GLU B CA 1
ATOM 1561 C C . GLU B 2 56 ? 50.420 69.537 22.007 1.00 33.89 56 GLU B C 1
ATOM 1562 O O . GLU B 2 56 ? 51.646 69.650 22.102 1.00 36.79 56 GLU B O 1
ATOM 1569 N N . TYR B 2 57 ? 49.688 68.772 22.809 1.00 31.84 57 TYR B N 1
ATOM 1570 C CA . TYR B 2 57 ? 50.248 68.004 23.899 1.00 29.27 57 TYR B CA 1
ATOM 1571 C C . TYR B 2 57 ? 49.189 67.043 24.426 1.00 28.69 57 TYR B C 1
ATOM 1572 O O . TYR B 2 57 ? 47.994 67.225 24.192 1.00 27.17 57 TYR B O 1
ATOM 1583 N N . VAL B 2 58 ? 49.645 65.960 25.035 1.00 26.81 58 VAL B N 1
ATOM 1584 C CA . VAL B 2 58 ? 48.762 64.967 25.610 1.00 24.38 58 VAL B CA 1
ATOM 1585 C C . VAL B 2 58 ? 49.231 64.908 27.048 1.00 23.84 58 VAL B C 1
ATOM 1586 O O . VAL B 2 58 ? 50.420 65.062 27.313 1.00 26.88 58 VAL B O 1
ATOM 1591 N N . GLU B 2 59 ? 48.298 64.784 27.979 1.00 22.16 59 GLU B N 1
ATOM 1592 C CA . GLU B 2 59 ? 48.638 64.696 29.387 1.00 19.37 59 GLU B CA 1
ATOM 1593 C C . GLU B 2 59 ? 47.844 63.565 30.018 1.00 18.83 59 GLU B C 1
ATOM 1594 O O . GLU B 2 59 ? 46.685 63.345 29.681 1.00 21.08 59 GLU B O 1
ATOM 1601 N N . VAL B 2 60 ? 48.473 62.813 30.902 1.00 20.14 60 VAL B N 1
ATOM 1602 C CA . VAL B 2 60 ? 47.785 61.703 31.530 1.00 18.27 60 VAL B CA 1
ATOM 1603 C C . VAL B 2 60 ? 47.690 61.992 33.022 1.00 20.99 60 VAL B C 1
ATOM 1604 O O . VAL B 2 60 ? 48.628 62.528 33.609 1.00 21.71 60 VAL B O 1
ATOM 1609 N N . PHE B 2 61 ? 46.533 61.702 33.615 1.00 22.97 61 PHE B N 1
ATOM 1610 C CA . PHE B 2 61 ? 46.301 61.927 35.038 1.00 20.57 61 PHE B CA 1
ATOM 1611 C C . PHE B 2 61 ? 45.995 60.598 35.685 1.00 21.68 61 PHE B C 1
ATOM 1612 O O . PHE B 2 61 ? 45.271 59.766 35.117 1.00 23.72 61 PHE B O 1
ATOM 1621 N N . ASP B 2 62 ? 46.589 60.389 36.853 1.00 21.10 62 ASP B N 1
ATOM 1622 C CA . ASP B 2 62 ? 46.390 59.181 37.621 1.00 21.82 62 ASP B CA 1
ATOM 1623 C C . ASP B 2 62 ? 45.112 59.429 38.413 1.00 25.52 62 ASP B C 1
ATOM 1624 O O . ASP B 2 62 ? 45.134 60.038 39.484 1.00 27.39 62 ASP B O 1
ATOM 1630 N N . GLY B 2 63 ? 43.992 59.000 37.842 1.00 27.29 63 GLY B N 1
ATOM 1631 C CA . GLY B 2 63 ? 42.702 59.193 38.473 1.00 27.91 63 GLY B CA 1
ATOM 1632 C C . GLY B 2 63 ? 41.890 60.074 37.548 1.00 27.93 63 GLY B C 1
ATOM 1633 O O . GLY B 2 63 ? 41.959 59.910 36.326 1.00 27.68 63 GLY B O 1
ATOM 1635 N N . LEU B 2 64 ? 41.116 60.996 38.111 1.00 30.01 64 LEU B N 1
ATOM 1636 C CA . LEU B 2 64 ? 40.319 61.927 37.305 1.00 28.47 64 LEU B CA 1
ATOM 1637 C C . LEU B 2 64 ? 41.231 63.108 36.949 1.00 29.84 64 LEU B C 1
ATOM 1638 O O . LEU B 2 64 ? 42.420 63.094 37.280 1.00 30.42 64 LEU B O 1
ATOM 1644 N N . LEU B 2 65 ? 40.679 64.130 36.300 1.00 30.74 65 LEU B N 1
ATOM 1645 C CA . LEU B 2 65 ? 41.446 65.317 35.909 1.00 30.74 65 LEU B CA 1
ATOM 1646 C C . LEU B 2 65 ? 42.083 66.064 37.070 1.00 32.56 65 LEU B C 1
ATOM 1647 O O . LEU B 2 65 ? 42.961 66.897 36.869 1.00 35.92 65 LEU B O 1
ATOM 1653 N N . SER B 2 66 ? 41.584 65.828 38.272 1.00 32.35 66 SER B N 1
ATOM 1654 C CA . SER B 2 66 ? 42.127 66.464 39.459 1.00 33.49 66 SER B CA 1
ATOM 1655 C C . SER B 2 66 ? 43.206 65.569 40.097 1.00 34.19 66 SER B C 1
ATOM 1656 O O . SER B 2 66 ? 43.817 65.936 41.105 1.00 36.98 66 SER B O 1
ATOM 1661 N N . GLY B 2 67 ? 43.428 64.397 39.505 1.00 30.51 67 GLY B N 1
ATOM 1662 C CA . GLY B 2 67 ? 44.415 63.466 40.018 1.00 29.45 67 GLY B CA 1
ATOM 1663 C C . GLY B 2 67 ? 45.815 63.868 39.606 1.00 28.00 67 GLY B C 1
ATOM 1664 O O . GLY B 2 67 ? 45.973 64.706 38.722 1.00 31.52 67 GLY B O 1
ATOM 1666 N N . PRO B 2 68 ? 46.851 63.264 40.192 1.00 23.93 68 PRO B N 1
ATOM 1667 C CA . PRO B 2 68 ? 48.234 63.600 39.852 1.00 23.92 68 PRO B CA 1
ATOM 1668 C C . PRO B 2 68 ? 48.513 63.407 38.377 1.00 23.54 68 PRO B C 1
ATOM 1669 O O . PRO B 2 68 ? 48.136 62.398 37.790 1.00 23.74 68 PRO B O 1
ATOM 1673 N N . SER B 2 69 ? 49.186 64.386 37.793 1.00 25.10 69 SER B N 1
ATOM 1674 C CA . SER B 2 69 ? 49.540 64.361 36.389 1.00 25.77 69 SER B CA 1
ATOM 1675 C C . SER B 2 69 ? 50.870 63.645 36.168 1.00 29.24 69 SER B C 1
ATOM 1676 O O . SER B 2 69 ? 51.813 63.806 36.951 1.00 28.51 69 SER B O 1
ATOM 1681 N N . TYR B 2 70 ? 50.924 62.836 35.114 1.00 30.66 70 TYR B N 1
ATOM 1682 C CA . TYR B 2 70 ? 52.131 62.113 34.735 1.00 31.46 70 TYR B CA 1
ATOM 1683 C C . TYR B 2 70 ? 52.973 63.042 33.862 1.00 34.53 70 TYR B C 1
ATOM 1684 O O . TYR B 2 70 ? 54.096 62.701 33.482 1.00 37.96 70 TYR B O 1
ATOM 1695 N N . GLY B 2 71 ? 52.396 64.186 33.491 1.00 34.84 71 GLY B N 1
ATOM 1696 C CA . GLY B 2 71 ? 53.096 65.149 32.660 1.00 27.69 71 GLY B CA 1
ATOM 1697 C C . GLY B 2 71 ? 52.543 65.259 31.256 1.00 27.60 71 GLY B C 1
ATOM 1698 O O . GLY B 2 71 ? 51.870 64.349 30.768 1.00 29.89 71 GLY B O 1
ATOM 1700 N N . LYS B 2 72 ? 52.795 66.408 30.635 1.00 27.92 72 LYS B N 1
ATOM 1701 C CA . LYS B 2 72 ? 52.373 66.718 29.271 1.00 29.87 72 LYS B CA 1
ATOM 1702 C C . LYS B 2 72 ? 53.426 66.159 28.319 1.00 29.39 72 LYS B C 1
ATOM 1703 O O . LYS B 2 72 ? 54.614 66.319 28.572 1.00 33.73 72 LYS B O 1
ATOM 1713 N N . LEU B 2 73 ? 53.012 65.563 27.208 1.00 26.81 73 LEU B N 1
ATOM 1714 C CA . LEU B 2 73 ? 53.971 64.997 26.276 1.00 25.92 73 LEU B CA 1
ATOM 1715 C C . LEU B 2 73 ? 53.634 65.405 24.874 1.00 25.57 73 LEU B C 1
ATOM 1716 O O . LEU B 2 73 ? 52.504 65.785 24.579 1.00 27.37 73 LEU B O 1
ATOM 1722 N N . CYS B 2 74 ? 54.609 65.288 23.991 1.00 25.83 74 CYS B N 1
ATOM 1723 C CA . CYS B 2 74 ? 54.352 65.601 22.607 1.00 30.37 74 CYS B CA 1
ATOM 1724 C C . CYS B 2 74 ? 55.028 64.617 21.674 1.00 26.03 74 CYS B C 1
ATOM 1725 O O . CYS B 2 74 ? 54.691 64.570 20.502 1.00 26.43 74 CYS B O 1
ATOM 1729 N N . ALA B 2 75 ? 55.945 63.799 22.187 1.00 24.93 75 ALA B N 1
ATOM 1730 C CA . ALA B 2 75 ? 56.612 62.810 21.334 1.00 23.42 75 ALA B CA 1
ATOM 1731 C C . ALA B 2 75 ? 57.102 61.593 22.102 1.00 22.21 75 ALA B C 1
ATOM 1732 O O . ALA B 2 75 ? 57.346 61.669 23.310 1.00 25.75 75 ALA B O 1
ATOM 1735 N N . GLY B 2 76 ? 57.233 60.467 21.410 1.00 20.12 76 GLY B N 1
ATOM 1736 C CA . GLY B 2 76 ? 57.723 59.275 22.073 1.00 18.05 76 GLY B CA 1
ATOM 1737 C C . GLY B 2 76 ? 57.339 57.989 21.378 1.00 18.41 76 GLY B C 1
ATOM 1738 O O . GLY B 2 76 ? 56.583 57.995 20.415 1.00 22.39 76 GLY B O 1
ATOM 1740 N N . ALA B 2 77 ? 57.867 56.883 21.888 1.00 22.16 77 ALA B N 1
ATOM 1741 C CA . ALA B 2 77 ? 57.604 55.538 21.371 1.00 22.51 77 ALA B CA 1
ATOM 1742 C C . ALA B 2 77 ? 57.465 54.620 22.589 1.00 22.38 77 ALA B C 1
ATOM 1743 O O . ALA B 2 77 ? 58.194 54.769 23.570 1.00 23.24 77 ALA B O 1
ATOM 1746 N N . ALA B 2 78 ? 56.503 53.704 22.536 1.00 24.18 78 ALA B N 1
ATOM 1747 C CA . ALA B 2 78 ? 56.243 52.762 23.625 1.00 21.08 78 ALA B CA 1
ATOM 1748 C C . ALA B 2 78 ? 56.038 53.483 24.958 1.00 20.33 78 ALA B C 1
ATOM 1749 O O . ALA B 2 78 ? 56.620 53.117 25.973 1.00 21.88 78 ALA B O 1
ATOM 1752 N N . ILE B 2 79 ? 55.235 54.538 24.936 1.00 18.71 79 IL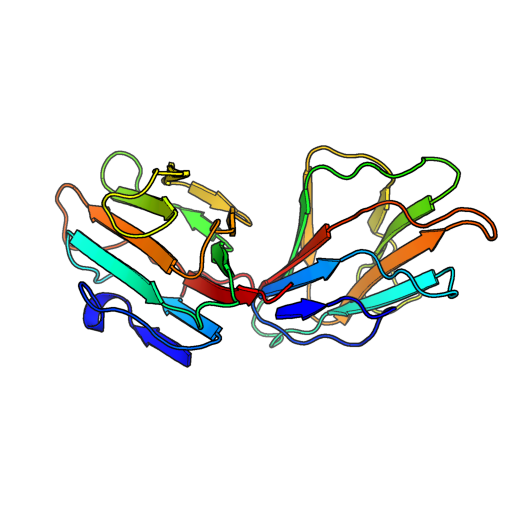E B N 1
ATOM 1753 C CA . ILE B 2 79 ? 54.945 55.294 26.144 1.00 18.67 79 ILE B CA 1
ATOM 1754 C C . ILE B 2 79 ? 53.915 54.473 26.920 1.00 21.06 79 ILE B C 1
ATOM 1755 O O . ILE B 2 79 ? 52.854 54.152 26.390 1.00 23.22 79 ILE B O 1
ATOM 1761 N N . VAL B 2 80 ? 54.229 54.120 28.161 1.00 21.38 80 VAL B N 1
ATOM 1762 C CA . VAL B 2 80 ? 53.342 53.296 28.973 1.00 19.27 80 VAL B CA 1
ATOM 1763 C C . VAL B 2 80 ? 53.025 53.982 30.296 1.00 21.36 80 VAL B C 1
ATOM 1764 O O . VAL B 2 80 ? 53.851 54.734 30.812 1.00 22.96 80 VAL B O 1
ATOM 1769 N N . PHE B 2 81 ? 51.825 53.727 30.826 1.00 23.03 81 PHE B N 1
ATOM 1770 C CA . PHE B 2 81 ? 51.352 54.288 32.098 1.00 22.14 81 PHE B CA 1
ATOM 1771 C C . PHE B 2 81 ? 50.528 53.260 32.854 1.00 21.53 81 PHE B C 1
ATOM 1772 O O . PHE B 2 81 ? 49.816 52.463 32.250 1.00 23.08 81 PHE B O 1
ATOM 1781 N N . LEU B 2 82 ? 50.634 53.293 34.178 1.00 23.71 82 LEU B N 1
ATOM 1782 C CA . LEU B 2 82 ? 49.897 52.401 35.055 1.00 22.91 82 LEU B CA 1
ATOM 1783 C C . LEU B 2 82 ? 49.304 53.289 36.142 1.00 24.06 82 LEU B C 1
ATOM 1784 O O . LEU B 2 82 ? 50.029 54.045 36.781 1.00 24.55 82 LEU B O 1
ATOM 1790 N N . SER B 2 83 ? 47.987 53.244 36.309 1.00 25.47 83 SER B N 1
ATOM 1791 C CA . SER B 2 83 ? 47.321 54.056 37.324 1.00 26.42 83 SER B CA 1
ATOM 1792 C C . SER B 2 83 ? 47.477 53.363 38.660 1.00 28.30 83 SER B C 1
ATOM 1793 O O . SER B 2 83 ? 47.858 52.199 38.707 1.00 32.22 83 SER B O 1
ATOM 1798 N N . THR B 2 84 ? 47.185 54.065 39.747 1.00 28.35 84 THR B N 1
ATOM 1799 C CA . THR B 2 84 ? 47.288 53.462 41.062 1.00 29.04 84 THR B CA 1
ATOM 1800 C C . THR B 2 84 ? 45.942 52.886 41.484 1.00 30.63 84 THR B C 1
ATOM 1801 O O . THR B 2 84 ? 45.887 52.035 42.366 1.00 35.77 84 THR B O 1
ATOM 1807 N N . ALA B 2 85 ? 44.865 53.345 40.847 1.00 29.52 85 ALA B N 1
ATOM 1808 C CA . ALA B 2 85 ? 43.519 52.855 41.139 1.00 28.72 85 ALA B CA 1
ATOM 1809 C C . ALA B 2 85 ? 42.838 52.432 39.839 1.00 27.63 85 ALA B C 1
ATOM 1810 O O . ALA B 2 85 ? 43.500 52.301 38.810 1.00 30.38 85 ALA B O 1
ATOM 1813 N N . ASN B 2 86 ? 41.519 52.264 39.872 1.00 27.15 86 ASN B N 1
ATOM 1814 C CA . ASN B 2 86 ? 40.756 51.811 38.705 1.00 24.56 86 ASN B CA 1
ATOM 1815 C C . ASN B 2 86 ? 40.311 52.894 37.762 1.00 24.70 86 ASN B C 1
ATOM 1816 O O . ASN B 2 86 ? 39.428 52.661 36.941 1.00 24.62 86 ASN B O 1
ATOM 1824 N N . THR B 2 87 ? 40.932 54.061 37.840 1.00 26.08 87 THR B N 1
ATOM 1825 C CA . THR B 2 87 ? 40.540 55.164 36.978 1.00 27.06 87 THR B CA 1
ATOM 1826 C C . THR B 2 87 ? 41.766 55.894 36.387 1.00 24.48 87 THR B C 1
ATOM 1827 O O . THR B 2 87 ? 42.815 55.999 37.040 1.00 21.47 87 THR B O 1
ATOM 1833 N N . MET B 2 88 ? 41.657 56.332 35.131 1.00 22.34 88 MET B N 1
ATOM 1834 C CA . MET B 2 88 ? 42.747 57.052 34.461 1.00 23.16 88 MET B CA 1
ATOM 1835 C C . MET B 2 88 ? 42.197 58.061 33.463 1.00 22.63 88 MET B C 1
ATOM 1836 O O . MET B 2 88 ? 41.286 57.741 32.705 1.00 26.19 88 MET B O 1
ATOM 1842 N N . THR B 2 89 ? 42.746 59.272 33.444 1.00 21.13 89 THR B N 1
ATOM 1843 C CA . THR B 2 89 ? 42.273 60.280 32.495 1.00 19.70 89 THR B CA 1
ATOM 1844 C C . THR B 2 89 ? 43.379 60.726 31.538 1.00 20.21 89 THR B C 1
ATOM 1845 O O . THR B 2 89 ? 44.521 60.933 31.938 1.00 21.54 89 THR B O 1
ATOM 1851 N N . ILE B 2 90 ? 43.011 60.899 30.279 1.00 20.38 90 ILE B N 1
ATOM 1852 C CA . ILE B 2 90 ? 43.921 61.316 29.228 1.00 23.40 90 ILE B CA 1
ATOM 1853 C C . ILE B 2 90 ? 43.330 62.598 28.641 1.00 24.75 90 ILE B C 1
ATOM 1854 O O . ILE B 2 90 ? 42.140 62.653 28.336 1.00 27.64 90 ILE B O 1
ATOM 1860 N N . LYS B 2 91 ? 44.156 63.617 28.463 1.00 23.70 91 LYS B N 1
ATOM 1861 C CA . LYS B 2 91 ? 43.686 64.883 27.937 1.00 24.68 91 LYS B CA 1
ATOM 1862 C C . LYS B 2 91 ? 44.466 65.371 26.718 1.00 26.97 91 LYS B C 1
ATOM 1863 O O . LYS B 2 91 ? 45.682 65.525 26.782 1.00 31.03 91 LYS B O 1
ATOM 1873 N N . TYR B 2 92 ? 43.779 65.575 25.598 1.00 26.73 92 TYR B N 1
ATOM 1874 C CA . TYR B 2 92 ? 44.416 66.095 24.397 1.00 24.98 92 TYR B CA 1
ATOM 1875 C C . TYR B 2 92 ? 44.069 67.573 24.302 1.00 29.14 92 TYR B C 1
ATOM 1876 O O . TYR B 2 92 ? 42.895 67.938 24.355 1.00 30.97 92 TYR B O 1
ATOM 1887 N N . ASN B 2 93 ? 45.077 68.420 24.128 1.00 32.50 93 ASN B N 1
ATOM 1888 C CA . ASN B 2 93 ? 44.845 69.857 24.023 1.00 35.65 93 ASN B CA 1
ATOM 1889 C C . ASN B 2 93 ? 45.670 70.483 22.906 1.00 35.42 93 ASN B C 1
ATOM 1890 O O . ASN B 2 93 ? 46.857 70.190 22.762 1.00 37.44 93 ASN B O 1
ATOM 1898 N N . ARG B 2 94 ? 45.033 71.319 22.094 1.00 34.01 94 ARG B N 1
ATOM 1899 C CA . ARG B 2 94 ? 45.722 71.974 20.996 1.00 35.18 94 ARG B CA 1
ATOM 1900 C C . ARG B 2 94 ? 45.518 73.478 21.023 1.00 38.91 94 ARG B C 1
ATOM 1901 O O . ARG B 2 94 ? 44.391 73.966 21.009 1.00 40.23 94 ARG B O 1
ATOM 1915 N N . ILE B 2 95 ? 46.619 74.206 21.125 1.00 44.69 95 ILE B N 1
ATOM 1916 C CA . ILE B 2 95 ? 46.601 75.656 21.118 1.00 47.61 95 ILE B CA 1
ATOM 1917 C C . ILE B 2 95 ? 46.502 76.029 19.654 1.00 51.37 95 ILE B C 1
ATOM 1918 O O . ILE B 2 95 ? 47.461 75.840 18.917 1.00 55.89 95 ILE B O 1
ATOM 1924 N N . SER B 2 96 ? 45.344 76.516 19.227 1.00 54.67 96 SER B N 1
ATOM 1925 C CA . SER B 2 96 ? 45.137 76.935 17.838 1.00 58.75 96 SER B CA 1
ATOM 1926 C C . SER B 2 96 ? 45.319 75.840 16.793 1.00 60.04 96 SER B C 1
ATOM 1927 O O . SER B 2 96 ? 46.217 75.001 16.894 1.00 60.63 96 SER B O 1
ATOM 1932 N N . GLY B 2 97 ? 44.475 75.868 15.770 1.00 59.76 97 GLY B N 1
ATOM 1933 C CA . GLY B 2 97 ? 44.599 74.887 14.716 1.00 59.43 97 GLY B CA 1
ATOM 1934 C C . GLY B 2 97 ? 43.275 74.281 14.333 1.00 60.57 97 GLY B C 1
ATOM 1935 O O . GLY B 2 97 ? 42.265 74.483 15.015 1.00 60.26 97 GLY B O 1
ATOM 1937 N N . ASN B 2 98 ? 43.292 73.553 13.221 1.00 60.63 98 ASN B N 1
ATOM 1938 C CA . ASN B 2 98 ? 42.108 72.881 12.696 1.00 61.72 98 ASN B CA 1
ATOM 1939 C C . ASN B 2 98 ? 42.356 71.369 12.633 1.00 59.17 98 ASN B C 1
ATOM 1940 O O . ASN B 2 98 ? 41.464 70.555 12.909 1.00 57.54 98 ASN B O 1
ATOM 1943 N N . SER B 2 99 ? 43.580 71.016 12.246 1.00 56.65 99 SER B N 1
ATOM 1944 C CA . SER B 2 99 ? 43.994 69.629 12.117 1.00 52.32 99 SER B CA 1
ATOM 1945 C C . SER B 2 99 ? 44.626 69.093 13.406 1.00 49.17 99 SER B C 1
ATOM 1946 O O . SER B 2 99 ? 45.147 69.843 14.242 1.00 47.82 99 SER B O 1
ATOM 1949 N N . SER B 2 100 ? 44.608 67.774 13.525 1.00 46.43 100 SER B N 1
ATOM 1950 C CA . SER B 2 100 ? 45.144 67.093 14.679 1.00 39.72 100 SER B CA 1
ATOM 1951 C C . SER B 2 100 ? 46.214 66.111 14.224 1.00 36.65 100 SER B C 1
ATOM 1952 O O . SER B 2 100 ? 46.216 65.678 13.067 1.00 35.08 100 SER B O 1
ATOM 1957 N N . SER B 2 101 ? 47.155 65.812 15.116 1.00 34.79 101 SER B N 1
ATOM 1958 C CA . SER B 2 101 ? 48.189 64.825 14.834 1.00 30.05 101 SER B CA 1
ATOM 1959 C C . SER B 2 101 ? 47.554 63.514 15.293 1.00 27.56 101 SER B C 1
ATOM 1960 O O . SER B 2 101 ? 47.092 63.394 16.428 1.00 28.18 101 SER B O 1
ATOM 1965 N N . PRO B 2 102 ? 47.470 62.533 14.401 1.00 26.79 102 PRO B N 1
ATOM 1966 C CA . PRO B 2 102 ? 46.861 61.264 14.789 1.00 27.68 102 PRO B CA 1
ATOM 1967 C C . PRO B 2 102 ? 47.750 60.423 15.673 1.00 30.29 102 PRO B C 1
ATOM 1968 O O . PRO B 2 102 ? 48.979 60.521 15.615 1.00 32.01 102 PRO B O 1
ATOM 1972 N N . PHE B 2 103 ? 47.112 59.621 16.516 1.00 32.11 103 PHE B N 1
ATOM 1973 C CA . PHE B 2 103 ? 47.806 58.707 17.406 1.00 29.94 103 PHE B CA 1
ATOM 1974 C C . PHE B 2 103 ? 46.822 57.713 17.975 1.00 27.63 103 PHE B C 1
ATOM 1975 O O . PHE B 2 103 ? 45.616 57.941 17.927 1.00 28.05 103 PHE B O 1
ATOM 1984 N N . LEU B 2 104 ? 47.334 56.570 18.411 1.00 26.92 104 LEU B N 1
ATOM 1985 C CA . LEU B 2 104 ? 46.513 55.527 19.009 1.00 27.17 104 LEU B CA 1
ATOM 1986 C C . LEU B 2 104 ? 46.886 55.403 20.479 1.00 24.08 104 LEU B C 1
ATOM 1987 O O . LEU B 2 104 ? 48.030 55.638 20.850 1.00 24.72 104 LEU B O 1
ATOM 1993 N N . ILE B 2 105 ? 45.909 55.017 21.292 1.00 22.58 105 ILE B N 1
ATOM 1994 C CA . ILE B 2 105 ? 46.072 54.809 22.722 1.00 21.01 105 ILE B CA 1
ATOM 1995 C C . ILE B 2 105 ? 45.483 53.431 22.978 1.00 19.80 105 ILE B C 1
ATOM 1996 O O . ILE B 2 105 ? 44.334 53.200 22.649 1.00 20.95 105 ILE B O 1
ATOM 2002 N N . TYR B 2 106 ? 46.271 52.497 23.492 1.00 19.13 106 TYR B N 1
ATOM 2003 C CA . TYR B 2 106 ? 45.755 51.168 23.794 1.00 17.03 106 TYR B CA 1
ATOM 2004 C C . TYR B 2 106 ? 45.561 51.168 25.282 1.00 18.51 106 TYR B C 1
ATOM 2005 O O . TYR B 2 106 ? 46.298 51.849 25.991 1.00 21.60 106 TYR B O 1
ATOM 2016 N N . PHE B 2 107 ? 44.598 50.392 25.763 1.00 20.50 107 PHE B N 1
ATOM 2017 C CA . PHE B 2 107 ? 44.349 50.293 27.194 1.00 18.64 107 PHE B CA 1
ATOM 2018 C C . PHE B 2 107 ? 43.702 48.958 27.545 1.00 20.85 107 PHE B C 1
ATOM 2019 O O . PHE B 2 107 ? 43.128 48.288 26.678 1.00 21.24 107 PHE B O 1
ATOM 2028 N N . TYR B 2 108 ? 43.878 48.540 28.794 1.00 19.58 108 TYR B N 1
ATOM 2029 C CA . TYR B 2 108 ? 43.283 47.311 29.301 1.00 19.45 108 TYR B CA 1
ATOM 2030 C C . TYR B 2 108 ? 43.368 47.292 30.820 1.00 21.47 108 TYR B C 1
ATOM 2031 O O . TYR B 2 108 ? 44.162 48.022 31.416 1.00 22.37 108 TYR B O 1
ATOM 2042 N N . GLY B 2 109 ? 42.519 46.481 31.440 1.00 25.57 109 GLY B N 1
ATOM 2043 C CA . GLY B 2 109 ? 42.495 46.379 32.884 1.00 25.01 109 GLY B CA 1
ATOM 2044 C C . GLY B 2 109 ? 43.501 45.373 33.373 1.00 28.37 109 GLY B C 1
ATOM 2045 O O . GLY B 2 109 ? 43.593 44.261 32.854 1.00 30.61 109 GLY B O 1
ATOM 2047 N N . SER B 2 110 ? 44.282 45.783 34.357 1.00 33.30 110 SER B N 1
ATOM 2048 C CA . SER B 2 110 ? 45.304 44.941 34.944 1.00 38.45 110 SER B CA 1
ATOM 2049 C C . SER B 2 110 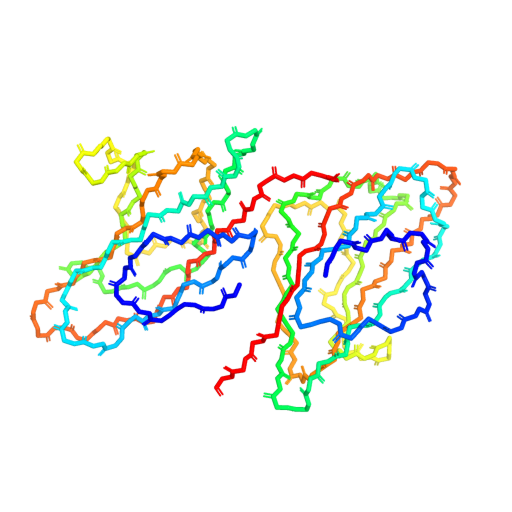? 44.864 44.601 36.360 1.00 45.06 110 SER B C 1
ATOM 2050 O O . SER B 2 110 ? 44.855 45.461 37.248 1.00 46.46 110 SER B O 1
ATOM 2055 N N . SER B 2 111 ? 44.413 43.367 36.547 1.00 54.15 111 SER B N 1
ATOM 2056 C CA . SER B 2 111 ? 43.972 42.911 37.859 1.00 60.91 111 SER B CA 1
ATOM 2057 C C . SER B 2 111 ? 45.100 42.096 38.452 1.00 65.15 111 SER B C 1
ATOM 2058 O O . SER B 2 111 ? 45.542 41.119 37.849 1.00 67.60 111 SER B O 1
ATOM 2061 N N . PRO B 2 112 ? 45.704 42.598 39.532 1.00 71.17 112 PRO B N 1
ATOM 2062 C CA . PRO B 2 112 ? 46.800 41.883 40.189 1.00 76.22 112 PRO B CA 1
ATOM 2063 C C . PRO B 2 112 ? 46.273 40.686 40.999 1.00 79.16 112 PRO B C 1
ATOM 2064 O O . PRO B 2 112 ? 45.144 40.776 41.542 1.00 80.90 112 PRO B O 1
#

Sequence (221 aa):
LDYHACGGRLTDDYGTIFTYKGPKTECVWTLQVDPKYKLLVSIPTLNLTCGKEYVEVLEGAPGSKSLGKFCEGLSILNRGSSGMTVKYKRDSGHPASPYEIIFLRDSQGARINGPDECGRVIKDTSGSISNTDRQKNLCTWTILMKPDQKVRMAIPYLNLACGKEYVEVFDGLLSGPSYGKLCAGAAIVFLSTANTMTIKYNRISGNSSSPFLIYFYGSSP

Solvent-accessible surface area: 10116 Å² total; per-residue (Å²): 91,37,44,109,64,30,11,37,159,18,95,26,56,4,0,0,0,37,15,23,184,23,126,124,41,80,2,49,1,10,0,50,12,76,109,162,64,92,0,3,2,10,1,50,98,10,106,7,58,66,77,80,5,45,0,10,0,11,92,18,57,81,83,38,127,57,74,20,125,48,27,108,26,148,82,26,84,38,136,11,52,40,18,2,0,0,41,1,59,28,63,96,78,26,103,27,19,115,14,61,0,4,0,0,35,31,14,67,65,86,163,18,42,0,4,74,41,28,65,131,79,8,149,59,80,44,18,7,0,8,0,26,91,130,6,109,63,98,2,21,0,23,0,64,9,116,123,94,16,62,0,17,0,0,0,0,90,2,86,8,58,90,73,34,8,43,0,10,0,18,21,11,106,91,111,17,99,57,81,30,125,39,25,60,28,46,16,22,42,23,68,0,105,50,31,20,0,2,0,45,0,34,9,112,85,52,96,72,8,22,50,0,1,0,2,4,3,19,8,63,145

Secondary structure (DSSP, 8-state):
-EE-SS-EEEE-SEEEEE---SS-SEEEEEEE--TTSEEEEEEEEEE--TTTEEEEEESSSTTS-EEEEESEEEEEEEEE-TT-EEEEEE-TT-PPPP-EEEEEEE---/-EEEGGGGTTEEE--SEEEEE--SS--SEEEEEEE--TT-EEEEEEEEEE--BTTEEEEEESSSTTSPEEEEESEEEEEEEE-SSSEEEEEEEESS-S-----EEEEEEE--

Foldseek 3Di:
DEAQDQEDEDEDQKYKYKHNQDQDFKGKHFYFYDQVFKKKKKWAFAAADPPFKWKWKAQAAPVHHTPDIDRGDRMDIDIHGHRIMIMIGGHRPDGGDITMMMMHGDDDD/DEAEQQVQFPHEAEDQKYKYKCFFQHDQKGKYKYAYDFQWKKKKWWAWFAWPPPFKWKWKAQAPPVHHIPDTHGTDGGDMDIHPTRMMMMMIHGHDDRTTDITMMIMHIDRD